Protein AF-A0A558DKE3-F1 (afdb_monomer)

Radius of gyration: 30.01 Å; Cα contacts (8 Å, |Δi|>4): 245; chains: 1; bounding box: 52×39×99 Å

Foldseek 3Di:
DDCDPVNVVVVVVVVVVVVVVVVVPDDDDDDPVRVVVVCVVVDDDDDDPDPDDPQFDDFFAADPVCPVVSNVVRVAQFEWDFACQPPPVDTFWIFTQDSRQLWTKIFGPDPDPPRTDDIDTDDPPPDPDDRNKHWHYWYFDDDPNHTDIDTDIDDPQDLDDPPGHADEDDDDDPDDWDWDQDSVSYIDID

Structure (mmCIF, N/CA/C/O backbone):
data_AF-A0A558DKE3-F1
#
_entry.id   AF-A0A558DKE3-F1
#
loop_
_atom_site.group_PDB
_atom_site.id
_atom_site.type_symbol
_atom_site.label_atom_id
_atom_site.label_alt_id
_atom_site.label_comp_id
_atom_site.label_asym_id
_atom_site.label_entity_id
_atom_site.label_seq_id
_atom_site.pdbx_PDB_ins_code
_atom_site.Cartn_x
_atom_site.Cartn_y
_atom_site.Cartn_z
_atom_site.occupancy
_atom_site.B_iso_or_equiv
_atom_site.auth_seq_id
_atom_site.auth_comp_id
_atom_site.auth_asym_id
_atom_site.auth_atom_id
_atom_site.pdbx_PDB_model_num
ATOM 1 N N . MET A 1 1 ? 5.087 2.349 75.754 1.00 51.38 1 MET A N 1
ATOM 2 C CA . MET A 1 1 ? 4.021 3.271 75.299 1.00 51.38 1 MET A CA 1
ATOM 3 C C . MET A 1 1 ? 2.681 2.564 75.455 1.00 51.38 1 MET A C 1
ATOM 5 O O . MET A 1 1 ? 2.442 1.603 74.742 1.00 51.38 1 MET A O 1
ATOM 9 N N . ARG A 1 2 ? 1.856 2.949 76.438 1.00 56.59 2 ARG A N 1
ATOM 10 C CA . ARG A 1 2 ? 0.491 2.419 76.596 1.00 56.59 2 ARG A CA 1
ATOM 11 C C . ARG A 1 2 ? -0.439 3.299 75.772 1.00 56.59 2 ARG A C 1
ATOM 13 O O . ARG A 1 2 ? -0.727 4.419 76.181 1.00 56.59 2 ARG A O 1
ATOM 20 N N . THR A 1 3 ? -0.863 2.822 74.610 1.00 57.28 3 THR A N 1
ATOM 21 C CA . THR A 1 3 ? -1.959 3.447 73.870 1.00 57.28 3 THR A CA 1
ATOM 22 C C . THR A 1 3 ? -3.195 3.424 74.760 1.00 57.28 3 THR A C 1
ATOM 24 O O . THR A 1 3 ? -3.636 2.372 75.219 1.00 57.28 3 THR A O 1
ATOM 27 N N . THR A 1 4 ? -3.717 4.601 75.088 1.00 73.88 4 THR A N 1
ATOM 28 C CA . THR A 1 4 ? -4.930 4.715 75.905 1.00 73.88 4 THR A CA 1
ATOM 29 C C . THR A 1 4 ? -6.142 4.334 75.054 1.00 73.88 4 THR A C 1
ATOM 31 O O . THR A 1 4 ? -6.159 4.598 73.853 1.00 73.88 4 THR A O 1
ATOM 34 N N . ALA A 1 5 ? -7.185 3.747 75.652 1.00 75.88 5 ALA A N 1
ATOM 35 C CA . ALA A 1 5 ? -8.424 3.386 74.944 1.00 75.88 5 ALA A CA 1
ATOM 36 C C . ALA A 1 5 ? -9.001 4.552 74.110 1.00 75.88 5 ALA A C 1
ATOM 38 O O . ALA A 1 5 ? -9.550 4.347 73.031 1.00 75.88 5 ALA A O 1
ATOM 39 N N . ARG A 1 6 ? -8.777 5.794 74.562 1.00 78.00 6 ARG A N 1
ATOM 40 C CA . ARG A 1 6 ? -9.154 7.026 73.860 1.00 78.00 6 ARG A CA 1
ATOM 41 C C . ARG A 1 6 ? -8.397 7.244 72.543 1.00 78.00 6 ARG A C 1
ATOM 43 O O . ARG A 1 6 ? -8.988 7.729 71.587 1.00 78.00 6 ARG A O 1
ATOM 50 N N . GLN A 1 7 ? -7.113 6.886 72.482 1.00 78.69 7 GLN A N 1
ATOM 51 C CA . GLN A 1 7 ? -6.312 6.966 71.254 1.00 78.69 7 GLN A CA 1
ATOM 52 C C . GLN A 1 7 ? -6.759 5.919 70.233 1.00 78.69 7 GLN A C 1
ATOM 54 O O . GLN A 1 7 ? -6.915 6.253 69.066 1.00 78.69 7 GLN A O 1
ATOM 59 N N . LEU A 1 8 ? -7.047 4.691 70.677 1.00 83.56 8 LEU A N 1
ATOM 60 C CA . LEU A 1 8 ? -7.581 3.641 69.803 1.00 83.56 8 LEU A CA 1
ATOM 61 C C . LEU A 1 8 ? -8.950 4.028 69.223 1.00 83.56 8 LEU A C 1
ATOM 63 O O . LEU A 1 8 ? -9.185 3.850 68.031 1.00 83.56 8 LEU A O 1
ATOM 67 N N . PHE A 1 9 ? -9.822 4.627 70.040 1.00 88.62 9 PHE A N 1
ATOM 68 C CA . PHE A 1 9 ? -11.133 5.104 69.596 1.00 88.62 9 PHE A CA 1
ATOM 69 C C . PHE A 1 9 ? -11.021 6.252 68.578 1.00 88.62 9 PHE A C 1
ATOM 71 O O . PHE A 1 9 ? -11.673 6.224 67.537 1.00 88.62 9 PHE A O 1
ATOM 78 N N . ALA A 1 10 ? -10.146 7.231 68.835 1.00 88.94 10 ALA A N 1
ATOM 79 C CA . ALA A 1 10 ? -9.900 8.343 67.916 1.00 88.94 10 ALA A CA 1
ATOM 80 C C . ALA A 1 10 ? -9.308 7.875 66.574 1.00 88.94 10 ALA A C 1
ATOM 82 O O . ALA A 1 10 ? -9.763 8.311 65.519 1.00 88.94 10 ALA A O 1
ATOM 83 N N . SER A 1 11 ? -8.344 6.949 66.594 1.00 90.44 11 SER A N 1
ATOM 84 C CA . SER A 1 11 ? -7.796 6.347 65.373 1.00 90.44 11 SER A CA 1
ATOM 85 C C . SER A 1 11 ? -8.857 5.573 64.588 1.00 90.44 11 SER A C 1
ATOM 87 O O . SER A 1 11 ? -8.896 5.684 63.365 1.00 90.44 11 SER A O 1
ATOM 89 N N . GLY A 1 12 ? -9.753 4.854 65.272 1.00 94.06 12 GLY A N 1
ATOM 90 C CA . GLY A 1 12 ? -10.883 4.175 64.634 1.00 94.06 12 GLY A CA 1
ATOM 91 C C . GLY A 1 12 ? -11.820 5.142 63.905 1.00 94.06 12 GLY A C 1
ATOM 92 O O . GLY A 1 12 ? -12.184 4.892 62.759 1.00 94.06 12 GLY A O 1
ATOM 93 N N . ILE A 1 13 ? -12.145 6.282 64.528 1.00 95.19 13 ILE A N 1
ATOM 94 C CA . ILE A 1 13 ? -12.975 7.330 63.910 1.00 95.19 13 ILE A CA 1
ATOM 95 C C . ILE A 1 13 ? -12.293 7.921 62.674 1.00 95.19 13 ILE A C 1
ATOM 97 O O . ILE A 1 13 ? -12.945 8.095 61.648 1.00 95.19 13 ILE A O 1
ATOM 101 N N . ILE A 1 14 ? -10.992 8.213 62.746 1.00 95.62 14 ILE A N 1
ATOM 102 C CA . ILE A 1 14 ? -10.249 8.783 61.613 1.00 95.62 14 ILE A CA 1
ATOM 103 C C . ILE A 1 14 ? -10.244 7.811 60.432 1.00 95.62 14 ILE A C 1
ATOM 105 O O . ILE A 1 14 ? -10.578 8.211 59.322 1.00 95.62 14 ILE A O 1
ATOM 109 N N . VAL A 1 15 ? -9.937 6.532 60.668 1.00 96.31 15 VAL A N 1
ATOM 110 C CA . VAL A 1 15 ? -9.960 5.507 59.613 1.00 96.31 15 VAL A CA 1
ATOM 111 C C . VAL A 1 15 ? -11.358 5.382 59.005 1.00 96.31 15 VAL A C 1
ATOM 113 O O . VAL A 1 15 ? -11.483 5.334 57.783 1.00 96.31 15 VAL A O 1
ATOM 116 N N . ALA A 1 16 ? -12.408 5.395 59.830 1.00 96.06 16 ALA A N 1
ATOM 117 C CA . ALA A 1 16 ? -13.786 5.329 59.352 1.00 96.06 16 ALA A CA 1
ATOM 118 C C . ALA A 1 16 ? -14.166 6.547 58.492 1.00 96.06 16 ALA A C 1
ATOM 120 O O . ALA A 1 16 ? -14.746 6.380 57.421 1.00 96.06 16 ALA A O 1
ATOM 121 N N . LEU A 1 17 ? -13.800 7.762 58.917 1.00 95.81 17 LEU A N 1
ATOM 122 C CA . LEU A 1 17 ? -14.060 8.992 58.163 1.00 95.81 17 LEU A CA 1
ATOM 123 C C . LEU A 1 17 ? -13.270 9.039 56.852 1.00 95.81 17 LEU A C 1
ATOM 125 O O . LEU A 1 17 ? -13.830 9.406 55.822 1.00 95.81 17 LEU A O 1
ATOM 129 N N . SER A 1 18 ? -11.999 8.632 56.860 1.00 94.88 18 SER A N 1
ATOM 130 C CA . SER A 1 18 ? -11.180 8.551 55.647 1.00 94.88 18 SER A CA 1
ATOM 131 C C . SER A 1 18 ? -11.707 7.502 54.667 1.00 94.88 18 SER A C 1
ATOM 133 O O . SER A 1 18 ? -11.743 7.768 53.468 1.00 94.88 18 SER A O 1
ATOM 135 N N . ALA A 1 19 ? -12.167 6.345 55.153 1.00 95.00 19 ALA A N 1
ATOM 136 C CA . ALA A 1 19 ? -12.786 5.320 54.315 1.00 95.00 19 ALA A CA 1
ATOM 137 C C . ALA A 1 19 ? -14.119 5.797 53.719 1.00 95.00 19 ALA A C 1
ATOM 139 O O . ALA A 1 19 ? -14.354 5.625 52.525 1.00 95.00 19 ALA A O 1
ATOM 140 N N . ALA A 1 20 ? -14.967 6.446 54.523 1.00 94.12 20 ALA A N 1
ATOM 141 C CA . ALA A 1 20 ? -16.242 6.996 54.068 1.00 94.12 20 ALA A CA 1
ATOM 142 C C . ALA A 1 20 ? -16.050 8.113 53.031 1.00 94.12 20 ALA A C 1
ATOM 144 O O . ALA A 1 20 ? -16.699 8.096 51.987 1.00 94.12 20 ALA A O 1
ATOM 145 N N . ALA A 1 21 ? -15.123 9.044 53.280 1.00 93.31 21 ALA A N 1
ATOM 146 C CA . ALA A 1 21 ? -14.762 10.077 52.316 1.00 93.31 21 ALA A CA 1
ATOM 147 C C . ALA A 1 21 ? -14.214 9.449 51.031 1.00 93.31 21 ALA A C 1
ATOM 149 O O . ALA A 1 21 ? -14.689 9.790 49.955 1.00 93.31 21 ALA A O 1
ATOM 150 N N . GLY A 1 22 ? -13.298 8.479 51.141 1.00 89.81 22 GLY A N 1
ATOM 151 C CA . GLY A 1 22 ? -12.753 7.734 50.006 1.00 89.81 22 GLY A CA 1
ATOM 152 C C . GLY A 1 22 ? -13.844 7.106 49.139 1.00 89.81 22 GLY A C 1
ATOM 153 O O . GLY A 1 22 ? -13.853 7.336 47.935 1.00 89.81 22 GLY A O 1
ATOM 154 N N . LEU A 1 23 ? -14.807 6.407 49.750 1.00 88.69 23 LEU A N 1
ATOM 155 C CA . LEU A 1 23 ? -15.958 5.814 49.058 1.00 88.69 23 LEU A CA 1
ATOM 156 C C . LEU A 1 23 ? -16.850 6.860 48.370 1.00 88.69 23 LEU A C 1
ATOM 158 O O . LEU A 1 23 ? -17.372 6.582 47.295 1.00 88.69 23 LEU A O 1
ATOM 162 N N . MET A 1 24 ? -16.998 8.061 48.943 1.00 89.38 24 MET A N 1
ATOM 163 C CA . MET A 1 24 ? -17.766 9.152 48.325 1.00 89.38 24 MET A CA 1
ATOM 164 C C . MET A 1 24 ? -17.064 9.811 47.127 1.00 89.38 24 MET A C 1
ATOM 166 O O . MET A 1 24 ? -17.744 10.444 46.323 1.00 89.38 24 MET A O 1
ATOM 170 N N . VAL A 1 25 ? -15.736 9.681 46.985 1.00 92.00 25 VAL A N 1
ATOM 171 C CA . VAL A 1 25 ? -14.990 10.242 45.836 1.00 92.00 25 VAL A CA 1
ATOM 172 C C . VAL A 1 25 ? -14.677 9.202 44.752 1.00 92.00 25 VAL A C 1
ATOM 174 O O . VAL A 1 25 ? -14.143 9.565 43.700 1.00 92.00 25 VAL A O 1
ATOM 177 N N . VAL A 1 26 ? -15.007 7.919 44.960 1.00 86.94 26 VAL A N 1
ATOM 178 C CA . VAL A 1 26 ? -14.871 6.893 43.913 1.00 86.94 26 VAL A CA 1
ATOM 179 C C . VAL A 1 26 ? -15.802 7.246 42.757 1.00 86.94 26 VAL A C 1
ATOM 181 O O . VAL A 1 26 ? -17.021 7.312 42.909 1.00 86.94 26 VAL A O 1
ATOM 184 N N . ARG A 1 27 ? -15.222 7.475 41.576 1.00 86.88 27 ARG A N 1
ATOM 185 C CA . ARG A 1 27 ? -16.008 7.683 40.359 1.00 86.88 27 ARG A CA 1
ATOM 186 C C . ARG A 1 27 ? -16.660 6.364 39.941 1.00 86.88 27 ARG A C 1
ATOM 188 O O . ARG A 1 27 ? -15.984 5.336 39.995 1.00 86.88 27 ARG A O 1
ATOM 195 N N . PRO A 1 28 ? -17.917 6.383 39.467 1.00 84.94 28 PRO A N 1
ATOM 196 C CA . PRO A 1 28 ? -18.491 5.228 38.796 1.00 84.94 28 PRO A CA 1
ATOM 197 C C . PRO A 1 28 ? -17.573 4.817 37.643 1.00 84.94 28 PRO A C 1
ATOM 199 O O . PRO A 1 28 ? -17.233 5.639 36.790 1.00 84.94 28 PRO A O 1
ATOM 202 N N . ALA A 1 29 ? -17.155 3.560 37.644 1.00 87.88 29 ALA A N 1
ATOM 203 C CA . ALA A 1 29 ? -16.404 2.946 36.563 1.00 87.88 29 ALA A CA 1
ATOM 204 C C . ALA A 1 29 ? -17.144 1.679 36.145 1.00 87.88 29 ALA A C 1
ATOM 206 O O . ALA A 1 29 ? -17.774 1.025 36.977 1.00 87.88 29 ALA A O 1
ATOM 207 N N . LEU A 1 30 ? -17.077 1.352 34.857 1.00 92.69 30 LEU A N 1
ATOM 208 C CA . LEU A 1 30 ? -17.606 0.087 34.367 1.00 92.69 30 LEU A CA 1
ATOM 209 C C . LEU A 1 30 ? -16.775 -1.052 34.957 1.00 92.69 30 LEU A C 1
ATOM 211 O O . LEU A 1 30 ? -15.544 -0.982 34.982 1.00 92.69 30 LEU A O 1
ATOM 215 N N . SER A 1 31 ? -17.440 -2.114 35.395 1.00 92.56 31 SER A N 1
ATOM 216 C CA . SER A 1 31 ? -16.762 -3.388 35.613 1.00 92.56 31 SER A CA 1
ATOM 217 C C . SER A 1 31 ? -16.190 -3.908 34.291 1.00 92.56 31 SER A C 1
ATOM 219 O O . SER A 1 31 ? -16.687 -3.579 33.212 1.00 92.56 31 SER A O 1
ATOM 221 N N . GLU A 1 32 ? -15.177 -4.775 34.350 1.00 91.69 32 GLU A N 1
ATOM 222 C CA . GLU A 1 32 ? -14.606 -5.408 33.148 1.00 91.69 32 GLU A CA 1
ATOM 223 C C . GLU A 1 32 ? -15.675 -6.113 32.304 1.00 91.69 32 GLU A C 1
ATOM 225 O O . GLU A 1 32 ? -15.640 -6.066 31.077 1.00 91.69 32 GLU A O 1
ATOM 230 N N . LYS A 1 33 ? -16.672 -6.711 32.965 1.00 93.75 33 LYS A N 1
ATOM 231 C CA . LYS A 1 33 ? -17.806 -7.365 32.311 1.00 93.75 33 LYS A CA 1
ATOM 232 C C . LYS A 1 33 ? -18.674 -6.374 31.533 1.00 93.75 33 LYS A C 1
ATOM 234 O O . LYS A 1 33 ? -19.069 -6.668 30.409 1.00 93.75 33 LYS A O 1
ATOM 239 N N . GLU A 1 34 ? -18.988 -5.222 32.121 1.00 93.75 34 GLU A N 1
ATOM 240 C CA . GLU A 1 34 ? -19.791 -4.185 31.461 1.00 93.75 34 GLU A CA 1
ATOM 241 C C . GLU A 1 34 ? -19.012 -3.507 30.332 1.00 93.75 34 GLU A C 1
ATOM 243 O O . GLU A 1 34 ? -19.566 -3.275 29.259 1.00 93.75 34 GLU A O 1
ATOM 248 N N . ALA A 1 35 ? -17.719 -3.246 30.542 1.00 92.44 3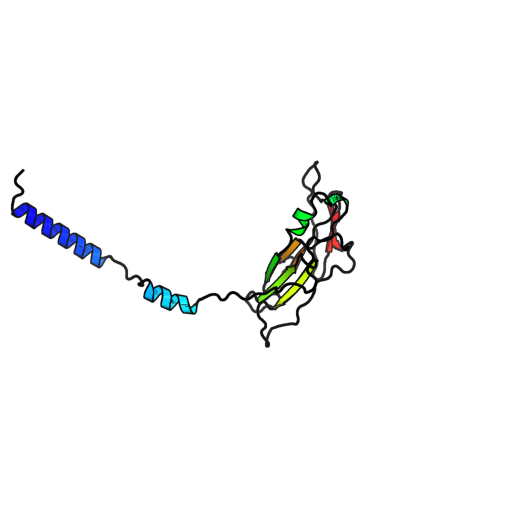5 ALA A N 1
ATOM 249 C CA . ALA A 1 35 ? -16.837 -2.714 29.511 1.00 92.44 35 ALA A CA 1
ATOM 250 C C . ALA A 1 35 ? -16.703 -3.690 28.329 1.00 92.44 35 ALA A C 1
ATOM 252 O O . ALA A 1 35 ? -16.819 -3.271 27.179 1.00 92.44 35 ALA A O 1
ATOM 253 N N . GLY A 1 36 ? -16.538 -4.988 28.606 1.00 92.06 36 GLY A N 1
ATOM 254 C CA . GLY A 1 36 ? -16.504 -6.044 27.592 1.00 92.06 36 GLY A CA 1
ATOM 255 C C . GLY A 1 36 ? -17.807 -6.137 26.799 1.00 92.06 36 GLY A C 1
ATOM 256 O O . GLY A 1 36 ? -17.779 -6.088 25.574 1.00 92.06 36 GLY A O 1
ATOM 257 N N . ALA A 1 37 ? -18.957 -6.156 27.479 1.00 91.75 37 ALA A N 1
ATOM 258 C CA . ALA A 1 37 ? -20.263 -6.202 26.817 1.00 91.75 37 ALA A CA 1
ATOM 259 C C . ALA A 1 37 ? -20.527 -4.977 25.917 1.00 91.75 37 ALA A C 1
ATOM 261 O O . ALA A 1 37 ? -21.172 -5.099 24.876 1.00 91.75 37 ALA A O 1
ATOM 262 N N . LEU A 1 38 ? -20.026 -3.792 26.289 1.00 92.88 38 LEU A N 1
ATOM 263 C CA . LEU A 1 38 ? -20.086 -2.612 25.423 1.00 92.88 38 LEU A CA 1
ATOM 264 C C . LEU A 1 38 ? -19.154 -2.748 24.212 1.00 92.88 38 LEU A C 1
ATOM 266 O O . LEU A 1 38 ? -19.558 -2.429 23.090 1.00 92.88 38 LEU A O 1
ATOM 270 N N . ALA A 1 39 ? -17.922 -3.208 24.445 1.00 92.44 39 ALA A N 1
ATOM 271 C CA . ALA A 1 39 ? -16.888 -3.355 23.426 1.00 92.44 39 ALA A CA 1
ATOM 272 C C . ALA A 1 39 ? -17.223 -4.432 22.381 1.00 92.44 39 ALA A C 1
ATOM 274 O O . ALA A 1 39 ? -16.821 -4.290 21.228 1.00 92.44 39 ALA A O 1
ATOM 275 N N . ASP A 1 40 ? -18.013 -5.450 22.736 1.00 90.88 40 ASP A N 1
ATOM 276 C CA . ASP A 1 40 ? -18.441 -6.527 21.829 1.00 90.88 40 ASP A CA 1
ATOM 277 C C . ASP A 1 40 ? -19.147 -6.015 20.561 1.00 90.88 40 ASP A C 1
ATOM 279 O O . ASP A 1 40 ? -19.053 -6.641 19.497 1.00 90.88 40 ASP A O 1
ATOM 283 N N . ASN A 1 41 ? -19.812 -4.857 20.647 1.00 89.50 41 ASN A N 1
ATOM 284 C CA . ASN A 1 41 ? -20.464 -4.198 19.509 1.00 89.50 41 ASN A CA 1
ATOM 285 C C . ASN A 1 41 ? -19.472 -3.542 18.533 1.00 89.50 41 ASN A C 1
ATOM 287 O O . ASN A 1 41 ? -19.834 -3.252 17.396 1.00 89.50 41 ASN A O 1
ATOM 291 N N . TYR A 1 42 ? -18.229 -3.322 18.963 1.00 89.94 42 TYR A N 1
ATOM 292 C CA . TYR A 1 42 ? -17.154 -2.685 18.199 1.00 89.94 42 TYR A CA 1
ATOM 293 C C . TYR A 1 42 ? -16.033 -3.669 17.844 1.00 89.94 42 TYR A C 1
ATOM 295 O O . TYR A 1 42 ? -14.919 -3.258 17.517 1.00 89.94 42 TYR A O 1
ATOM 303 N N . ARG A 1 43 ? -16.300 -4.980 17.918 1.00 87.38 43 ARG A N 1
ATOM 304 C CA . ARG A 1 43 ? -15.294 -5.995 17.600 1.00 87.38 43 ARG A CA 1
ATOM 305 C C . ARG A 1 43 ? -14.847 -5.907 16.139 1.00 87.38 43 ARG A C 1
ATOM 307 O O . ARG A 1 43 ? -15.657 -5.722 15.229 1.00 87.38 43 ARG A O 1
ATOM 314 N N . PHE A 1 44 ? -13.560 -6.135 15.913 1.00 87.38 44 PHE A N 1
ATOM 315 C CA . PHE A 1 44 ? -12.992 -6.262 14.575 1.00 87.38 44 PHE A CA 1
ATOM 316 C C . PHE A 1 44 ? -13.029 -7.722 14.115 1.00 87.38 44 PHE A C 1
ATOM 318 O O . PHE A 1 44 ? -12.828 -8.641 14.908 1.00 87.38 44 PHE A O 1
ATOM 325 N N . VAL A 1 45 ? -13.269 -7.932 12.821 1.00 84.56 45 VAL A N 1
ATOM 326 C CA . VAL A 1 45 ? -13.176 -9.244 12.169 1.00 84.56 45 VAL A CA 1
ATOM 327 C C . VAL A 1 45 ? -12.021 -9.187 11.181 1.00 84.56 45 VAL A C 1
ATOM 329 O O . VAL A 1 45 ? -11.948 -8.262 10.373 1.00 84.56 45 VAL A O 1
ATOM 332 N N . ALA A 1 46 ? -11.113 -10.158 11.264 1.00 86.12 46 ALA A N 1
ATOM 333 C CA . ALA A 1 46 ? -10.039 -10.309 10.294 1.00 86.12 46 ALA A CA 1
ATOM 334 C C . ALA A 1 46 ? -10.570 -11.043 9.057 1.00 86.12 46 ALA A C 1
ATOM 336 O O . ALA A 1 46 ? -11.064 -12.165 9.163 1.00 86.12 46 ALA A O 1
ATOM 337 N N . GLU A 1 47 ? -10.451 -10.413 7.891 1.00 84.25 47 GLU A N 1
ATOM 338 C CA . GLU A 1 47 ? -10.828 -10.992 6.602 1.00 84.25 47 GLU A CA 1
ATOM 339 C C . GLU A 1 47 ? -9.584 -11.054 5.699 1.00 84.25 47 GLU A C 1
ATOM 341 O O . GLU A 1 47 ? -8.861 -10.059 5.585 1.00 84.25 47 GLU A O 1
ATOM 346 N N . PRO A 1 48 ? -9.283 -12.204 5.070 1.00 85.38 48 PRO A N 1
ATOM 347 C CA . PRO A 1 48 ? -8.165 -12.303 4.145 1.00 85.38 48 PRO A CA 1
ATOM 348 C C . PRO A 1 48 ? -8.484 -11.547 2.851 1.00 85.38 48 PRO A C 1
ATOM 350 O O . PRO A 1 48 ? -9.422 -11.887 2.135 1.00 85.38 48 PRO A O 1
ATOM 353 N N . VAL A 1 49 ? -7.667 -10.543 2.533 1.00 83.31 49 VAL A N 1
ATOM 354 C CA . VAL A 1 49 ? -7.831 -9.700 1.331 1.00 83.31 49 VAL A CA 1
ATOM 355 C C . VAL A 1 49 ? -6.933 -10.121 0.164 1.00 83.31 49 VAL A C 1
ATOM 357 O O . VAL A 1 49 ? -7.130 -9.676 -0.961 1.00 83.31 49 VAL A O 1
ATOM 360 N N . ASN A 1 50 ? -5.954 -10.994 0.420 1.00 84.50 50 ASN A N 1
ATOM 361 C CA . ASN A 1 50 ? -5.058 -11.542 -0.593 1.00 84.50 50 ASN A CA 1
ATOM 362 C C . ASN A 1 50 ? -4.838 -13.050 -0.360 1.00 84.50 50 ASN A C 1
ATOM 364 O O . ASN A 1 50 ? -3.928 -13.418 0.389 1.00 84.50 50 ASN A O 1
ATOM 368 N N . PRO A 1 51 ? -5.634 -13.939 -0.984 1.00 79.06 51 PRO A N 1
ATOM 369 C CA . PRO A 1 51 ? -5.452 -15.386 -0.850 1.00 79.06 51 PR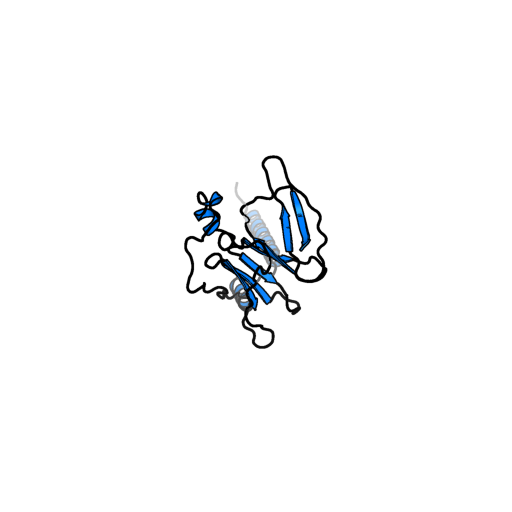O A CA 1
ATOM 370 C C . PRO A 1 51 ? -4.154 -15.898 -1.506 1.00 79.06 51 PRO A C 1
ATOM 372 O O . PRO A 1 51 ? -3.750 -17.031 -1.259 1.00 79.06 51 PRO A O 1
ATOM 375 N N . GLY A 1 52 ? -3.464 -15.055 -2.280 1.00 80.62 52 GLY A N 1
ATOM 376 C CA . GLY A 1 52 ? -2.247 -15.380 -3.012 1.00 80.62 52 GLY A CA 1
ATOM 377 C C . GLY A 1 52 ? -2.506 -15.904 -4.427 1.00 80.62 52 GLY A C 1
ATOM 378 O O . GLY A 1 52 ? -3.550 -16.505 -4.692 1.00 80.62 52 GLY A O 1
ATOM 379 N N . PRO A 1 53 ? -1.566 -15.666 -5.360 1.00 85.75 53 PRO A N 1
ATOM 380 C CA . PRO A 1 53 ? -1.715 -16.077 -6.747 1.00 85.75 53 PRO A CA 1
ATOM 381 C C . PRO A 1 53 ? -1.466 -17.588 -6.911 1.00 85.75 53 PRO A C 1
ATOM 383 O O . PRO A 1 53 ? -0.6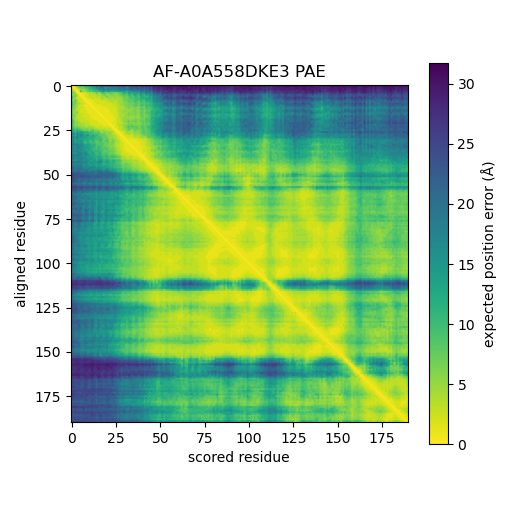29 -18.154 -6.203 1.00 85.75 53 PRO A O 1
ATOM 386 N N . PRO A 1 54 ? -2.124 -18.249 -7.885 1.00 83.31 54 PRO A N 1
ATOM 387 C CA . PRO A 1 54 ? -1.977 -19.690 -8.118 1.00 83.31 54 PRO A CA 1
ATOM 388 C C . PRO A 1 54 ? -0.548 -20.108 -8.500 1.00 83.31 54 PRO A C 1
ATOM 390 O O . PRO A 1 54 ? -0.140 -21.224 -8.203 1.00 83.31 54 PRO A O 1
ATOM 393 N N . ASN A 1 55 ? 0.226 -19.205 -9.111 1.00 85.50 55 ASN A N 1
ATOM 394 C CA . ASN A 1 55 ? 1.605 -19.441 -9.547 1.00 85.50 55 ASN A CA 1
ATOM 395 C C . ASN A 1 55 ? 2.593 -18.564 -8.760 1.00 85.50 55 ASN A C 1
ATOM 397 O O . ASN A 1 55 ? 3.392 -17.832 -9.343 1.00 85.50 55 ASN A O 1
ATOM 401 N N . ALA A 1 56 ? 2.493 -18.586 -7.430 1.00 88.38 56 ALA A N 1
ATOM 402 C CA . ALA A 1 56 ? 3.367 -17.811 -6.556 1.00 88.38 56 ALA A CA 1
ATOM 403 C C . ALA A 1 56 ? 4.853 -18.173 -6.751 1.00 88.38 56 ALA A C 1
ATOM 405 O O . ALA A 1 56 ? 5.231 -19.343 -6.688 1.00 88.38 56 ALA A O 1
ATOM 406 N N . ARG A 1 57 ? 5.705 -17.160 -6.951 1.00 86.44 57 ARG A N 1
ATOM 407 C CA . ARG A 1 57 ? 7.158 -17.324 -7.112 1.00 86.44 57 ARG A CA 1
ATOM 408 C C . ARG A 1 57 ? 7.893 -17.216 -5.778 1.00 86.44 57 ARG A C 1
ATOM 410 O O . ARG A 1 57 ? 7.575 -16.367 -4.948 1.00 86.44 57 ARG A O 1
ATOM 417 N N . THR A 1 58 ? 8.929 -18.039 -5.622 1.00 79.81 58 THR A N 1
ATOM 418 C CA . THR A 1 58 ? 9.862 -18.042 -4.483 1.00 79.81 58 THR A CA 1
ATOM 419 C C . THR A 1 58 ? 11.214 -18.627 -4.937 1.00 79.81 58 THR A C 1
ATOM 421 O O . THR A 1 58 ? 11.400 -19.838 -4.782 1.00 79.81 58 THR A O 1
ATOM 424 N N . PRO A 1 59 ? 12.169 -17.866 -5.523 1.00 84.75 59 PRO A N 1
ATOM 425 C CA . PRO A 1 59 ? 12.340 -16.400 -5.559 1.00 84.75 59 PRO A CA 1
ATOM 426 C C . PRO A 1 59 ? 11.890 -15.717 -6.869 1.00 84.75 59 PRO A C 1
ATOM 428 O O . PRO A 1 59 ? 11.680 -16.388 -7.879 1.00 84.75 59 PRO A O 1
ATOM 431 N N . ARG A 1 60 ? 11.760 -14.378 -6.854 1.00 86.38 60 ARG A N 1
ATOM 432 C CA . ARG A 1 60 ? 11.448 -13.584 -8.060 1.00 86.38 60 ARG A CA 1
ATOM 433 C C . ARG A 1 60 ? 12.679 -13.403 -8.955 1.00 86.38 60 ARG A C 1
ATOM 435 O O . ARG A 1 60 ? 13.814 -13.517 -8.488 1.00 86.38 60 ARG A O 1
ATOM 442 N N . GLU A 1 61 ? 12.439 -13.115 -10.229 1.00 87.62 61 GLU A N 1
ATOM 443 C CA . GLU A 1 61 ? 13.481 -12.663 -11.150 1.00 87.62 61 GLU A CA 1
ATOM 444 C C . GLU A 1 61 ? 13.921 -11.243 -10.759 1.00 87.62 61 GLU A C 1
ATOM 446 O O . GLU A 1 61 ? 13.098 -10.429 -10.349 1.00 87.62 61 GLU A O 1
ATOM 451 N N . VAL A 1 62 ? 15.223 -10.959 -10.815 1.00 87.19 62 VAL A N 1
ATOM 452 C CA . VAL A 1 62 ? 15.778 -9.634 -10.499 1.00 87.19 62 VAL A CA 1
ATOM 453 C C . VAL A 1 62 ? 16.837 -9.263 -11.522 1.00 87.19 62 VAL A C 1
ATOM 455 O O . VAL A 1 62 ? 17.439 -10.148 -12.137 1.00 87.19 62 VAL A O 1
ATOM 458 N N . ALA A 1 63 ? 17.109 -7.965 -11.661 1.00 87.56 63 ALA A N 1
ATOM 459 C CA . ALA A 1 63 ? 18.150 -7.490 -12.562 1.00 87.56 63 ALA A CA 1
ATOM 460 C C . ALA A 1 63 ? 19.509 -8.148 -12.227 1.00 87.56 63 ALA A C 1
ATOM 462 O O . ALA A 1 63 ? 19.829 -8.319 -11.042 1.00 87.56 63 ALA A O 1
ATOM 463 N N . PRO A 1 64 ? 20.348 -8.493 -13.228 1.00 87.38 64 PRO A N 1
ATOM 464 C CA . PRO A 1 64 ? 21.589 -9.241 -13.004 1.00 87.38 64 PRO A CA 1
ATOM 465 C C . PRO A 1 64 ? 22.526 -8.620 -11.960 1.00 87.38 64 PRO A C 1
ATOM 467 O O . PRO A 1 64 ? 23.102 -9.342 -11.143 1.00 87.38 64 PRO A O 1
ATOM 470 N N . ALA A 1 65 ? 22.618 -7.285 -11.927 1.00 85.06 65 ALA A N 1
ATOM 471 C CA . ALA A 1 65 ? 23.435 -6.534 -10.970 1.00 85.06 65 ALA A CA 1
ATOM 472 C C . ALA A 1 65 ? 23.063 -6.800 -9.496 1.00 85.06 65 ALA A C 1
ATOM 474 O O . ALA A 1 65 ? 23.877 -6.607 -8.596 1.00 85.06 65 ALA A O 1
ATOM 475 N N . LEU A 1 66 ? 21.853 -7.298 -9.240 1.00 85.56 66 LEU A N 1
ATOM 476 C CA . LEU A 1 66 ? 21.293 -7.509 -7.905 1.00 85.56 66 LEU A CA 1
ATOM 477 C C . LEU A 1 66 ? 21.214 -8.978 -7.524 1.00 85.56 66 LEU A C 1
ATOM 479 O O . LEU A 1 66 ? 20.686 -9.313 -6.461 1.00 85.56 66 LEU A O 1
ATOM 483 N N . GLY A 1 67 ? 21.749 -9.873 -8.357 1.00 88.62 67 GLY A N 1
ATOM 484 C CA . GLY A 1 67 ? 21.723 -11.311 -8.106 1.00 88.62 67 GLY A CA 1
ATOM 485 C C . GLY A 1 67 ? 22.272 -11.685 -6.722 1.00 88.62 67 GLY A C 1
ATOM 486 O O . GLY A 1 67 ? 21.780 -12.635 -6.107 1.00 88.62 67 GLY A O 1
ATOM 487 N N . GLY A 1 68 ? 23.223 -10.902 -6.196 1.00 90.75 68 GLY A N 1
ATOM 488 C CA . GLY A 1 68 ? 23.790 -11.065 -4.852 1.00 90.75 68 GLY A CA 1
ATOM 489 C C . GLY A 1 68 ? 22.813 -10.780 -3.704 1.00 90.75 68 GLY A C 1
ATOM 490 O O . GLY A 1 68 ? 22.941 -11.384 -2.643 1.00 90.75 68 GLY A O 1
ATOM 491 N N . ILE A 1 69 ? 21.804 -9.930 -3.924 1.00 88.88 69 ILE A N 1
ATOM 492 C CA . ILE A 1 69 ? 20.783 -9.552 -2.931 1.00 88.88 69 ILE A CA 1
ATOM 493 C C . ILE A 1 69 ? 19.367 -10.013 -3.312 1.00 88.88 69 ILE A C 1
ATOM 495 O O . ILE A 1 69 ? 18.393 -9.612 -2.677 1.00 88.88 69 ILE A O 1
ATOM 499 N N . ARG A 1 70 ? 19.226 -10.897 -4.310 1.00 88.62 70 ARG A N 1
ATOM 500 C CA . ARG A 1 70 ? 17.924 -11.359 -4.834 1.00 88.62 70 ARG A CA 1
ATOM 501 C C . ARG A 1 70 ? 16.961 -11.878 -3.766 1.00 88.62 70 ARG A C 1
ATOM 503 O O . ARG A 1 70 ? 15.756 -11.690 -3.891 1.00 88.62 70 ARG A O 1
ATOM 510 N N . SER A 1 71 ? 17.476 -12.519 -2.714 1.00 88.81 71 SER A N 1
ATOM 511 C CA . SER A 1 71 ? 16.654 -13.035 -1.613 1.00 88.81 71 SER A CA 1
ATOM 512 C C . SER A 1 71 ? 16.073 -11.905 -0.768 1.00 88.81 71 SER A C 1
ATOM 514 O O . SER A 1 71 ? 14.908 -11.970 -0.389 1.00 88.81 71 SER A O 1
ATOM 516 N N . TRP A 1 72 ? 16.859 -10.851 -0.520 1.00 87.19 72 TRP A N 1
ATOM 517 C CA . TRP A 1 72 ? 16.384 -9.654 0.168 1.00 87.19 72 TRP A CA 1
ATOM 518 C C . TRP A 1 72 ? 15.322 -8.945 -0.672 1.00 87.19 72 TRP A C 1
ATOM 520 O O . TRP A 1 72 ? 14.224 -8.726 -0.168 1.00 87.19 72 TRP A O 1
ATOM 530 N N . ILE A 1 73 ? 15.586 -8.717 -1.966 1.00 84.88 73 ILE A N 1
ATOM 531 C CA . ILE A 1 73 ? 14.600 -8.134 -2.894 1.00 84.88 73 ILE A CA 1
ATOM 532 C C . ILE A 1 73 ? 13.322 -8.982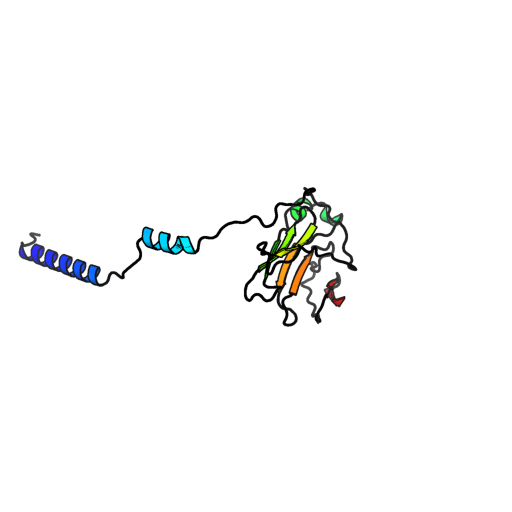 -2.914 1.00 84.88 73 ILE A C 1
ATOM 534 O O . ILE A 1 73 ? 12.228 -8.448 -2.781 1.00 84.88 73 ILE A O 1
ATOM 538 N N . SER A 1 74 ? 13.450 -10.312 -2.977 1.00 86.12 74 SER A N 1
ATOM 539 C CA . SER A 1 74 ? 12.313 -11.243 -2.965 1.00 86.12 74 SER A CA 1
ATOM 540 C C . SER A 1 74 ? 11.468 -11.179 -1.688 1.00 86.12 74 SER A C 1
ATOM 542 O O . SER A 1 74 ? 10.298 -11.555 -1.736 1.00 86.12 74 SER A O 1
ATOM 544 N N . SER A 1 75 ? 12.026 -10.694 -0.575 1.00 86.06 75 SER A N 1
ATOM 545 C CA . SER A 1 75 ? 11.354 -10.603 0.730 1.00 86.06 75 SER A CA 1
ATOM 546 C C . SER A 1 75 ? 10.612 -9.285 0.982 1.00 86.06 75 SER A C 1
ATOM 548 O O . SER A 1 75 ? 9.869 -9.187 1.955 1.00 86.06 75 SER A O 1
ATOM 550 N N . VAL A 1 76 ? 10.789 -8.278 0.121 1.00 87.00 76 VAL A N 1
ATOM 551 C CA . VAL A 1 76 ? 10.230 -6.926 0.295 1.00 87.00 76 VAL A CA 1
ATOM 552 C C . VAL A 1 76 ? 9.192 -6.594 -0.781 1.00 87.00 76 VAL A C 1
ATOM 554 O O . VAL A 1 76 ? 9.101 -7.273 -1.800 1.00 87.00 76 VAL A O 1
ATOM 557 N N . GLY A 1 77 ? 8.390 -5.551 -0.568 1.00 86.81 77 GLY A N 1
ATOM 558 C CA . GLY A 1 77 ? 7.447 -5.036 -1.570 1.00 86.81 77 GLY A CA 1
ATOM 559 C C . GLY A 1 77 ? 5.999 -5.511 -1.427 1.00 86.81 77 GLY A C 1
ATOM 560 O O . GLY A 1 77 ? 5.133 -4.983 -2.111 1.00 86.81 77 GLY A O 1
ATOM 561 N N . ALA A 1 78 ? 5.697 -6.429 -0.500 1.00 91.44 78 ALA A N 1
ATOM 562 C CA . ALA A 1 78 ? 4.310 -6.654 -0.090 1.00 91.44 78 ALA A CA 1
ATOM 563 C C . ALA A 1 78 ? 3.753 -5.382 0.564 1.00 91.44 78 ALA A C 1
ATOM 565 O O . ALA A 1 78 ? 4.300 -4.909 1.562 1.00 91.44 78 ALA A O 1
ATOM 566 N N . ALA A 1 79 ? 2.672 -4.839 0.012 1.00 93.62 79 ALA A N 1
ATOM 567 C CA . ALA A 1 79 ? 2.076 -3.597 0.490 1.00 93.62 79 ALA A CA 1
ATOM 568 C C . ALA A 1 79 ? 0.552 -3.611 0.351 1.00 93.62 79 ALA A C 1
ATOM 570 O O . ALA A 1 79 ? -0.003 -4.270 -0.529 1.00 93.62 79 ALA A O 1
ATOM 571 N N . ALA A 1 80 ? -0.112 -2.850 1.219 1.00 93.75 80 ALA A N 1
ATOM 572 C CA . ALA A 1 80 ? -1.540 -2.586 1.151 1.00 93.75 80 ALA A CA 1
ATOM 573 C C . ALA A 1 80 ? -1.797 -1.105 1.452 1.00 93.75 80 ALA A C 1
ATOM 575 O O . ALA A 1 80 ? -1.414 -0.614 2.513 1.00 93.75 80 ALA A O 1
ATOM 576 N N . GLY A 1 81 ? -2.455 -0.410 0.527 1.00 94.81 81 GLY A N 1
ATOM 577 C CA . GLY A 1 81 ? -3.009 0.926 0.732 1.00 94.81 81 GLY A CA 1
ATOM 578 C C . GLY A 1 81 ? -4.525 0.843 0.862 1.00 94.81 81 GLY A C 1
ATOM 579 O O . GLY A 1 81 ? -5.156 0.142 0.076 1.00 94.81 81 GLY A O 1
ATOM 580 N N . LEU A 1 82 ? -5.112 1.538 1.839 1.00 94.69 82 LEU A N 1
ATOM 581 C CA . LEU A 1 82 ? -6.564 1.644 2.007 1.00 94.69 82 LEU A CA 1
ATOM 582 C C . LEU A 1 82 ? -6.988 3.099 1.797 1.00 94.69 82 LEU A C 1
ATOM 584 O O . LEU A 1 82 ? -6.415 4.002 2.403 1.00 94.69 82 LEU A O 1
ATOM 588 N N . SER A 1 83 ? -7.981 3.323 0.943 1.00 94.88 83 SER A N 1
ATOM 589 C CA . SER A 1 83 ? -8.371 4.666 0.505 1.00 94.88 83 SER A CA 1
ATOM 590 C C . SER A 1 83 ? -9.842 4.746 0.095 1.00 94.88 83 SER A C 1
ATOM 592 O O . SER A 1 83 ? -10.547 3.735 0.127 1.00 94.88 83 SER A O 1
ATOM 594 N N . ASP A 1 84 ? -10.321 5.947 -0.223 1.00 93.12 84 ASP A N 1
ATOM 595 C CA . ASP A 1 84 ? -11.695 6.212 -0.661 1.00 93.12 84 ASP A CA 1
ATOM 596 C C . ASP A 1 84 ? -11.724 6.680 -2.125 1.00 93.12 84 ASP A C 1
ATOM 598 O O . ASP A 1 84 ? -12.063 7.822 -2.429 1.00 93.12 84 ASP A O 1
ATOM 602 N N . LEU A 1 85 ? -11.324 5.795 -3.042 1.00 91.00 85 LEU A N 1
ATOM 603 C CA . LEU A 1 85 ? -11.283 6.077 -4.486 1.00 91.00 85 LEU A CA 1
ATOM 604 C C . LEU A 1 85 ? -12.674 6.339 -5.066 1.00 91.00 85 LEU A C 1
ATOM 606 O O . LEU A 1 85 ? -12.807 6.969 -6.111 1.00 91.00 85 LEU A O 1
ATOM 610 N N . ARG A 1 86 ? -13.713 5.829 -4.401 1.00 89.69 86 ARG A N 1
ATOM 611 C CA . ARG A 1 86 ? -15.111 5.967 -4.821 1.00 89.69 86 ARG A CA 1
ATOM 612 C C . ARG A 1 86 ? -15.831 7.177 -4.215 1.00 89.69 86 ARG A C 1
ATOM 614 O O . ARG A 1 86 ? -16.966 7.430 -4.609 1.00 89.69 86 ARG A O 1
ATOM 621 N N . GLY A 1 87 ? -15.223 7.907 -3.277 1.00 90.62 87 GLY A N 1
ATOM 622 C CA . GLY A 1 87 ? -15.850 9.062 -2.622 1.00 90.62 87 GLY A CA 1
ATOM 623 C C . GLY A 1 87 ? -17.029 8.699 -1.706 1.00 90.62 87 GLY A C 1
ATOM 624 O O . GLY A 1 87 ? -18.014 9.431 -1.630 1.00 90.62 87 GLY A O 1
ATOM 625 N N . LEU A 1 88 ? -16.955 7.558 -1.020 1.00 90.62 88 LEU A N 1
ATOM 626 C CA . LEU A 1 88 ? -17.968 7.045 -0.093 1.00 90.62 88 LEU A CA 1
ATOM 627 C C . LEU A 1 88 ? -17.957 7.748 1.278 1.00 90.62 88 LEU A C 1
ATOM 629 O O . LEU A 1 88 ? -18.771 7.416 2.143 1.00 90.62 88 LEU A O 1
ATOM 633 N N . GLY A 1 89 ? -17.021 8.669 1.513 1.00 91.75 89 GLY A N 1
ATOM 634 C CA . GLY A 1 89 ? -16.789 9.320 2.803 1.00 91.75 89 GLY A CA 1
ATOM 635 C C . GLY A 1 89 ? -16.091 8.414 3.821 1.00 91.75 89 GLY A C 1
ATOM 636 O O . GLY A 1 89 ? -16.066 8.723 5.013 1.00 91.75 89 GLY A O 1
ATOM 637 N N . ARG A 1 90 ? -15.555 7.271 3.379 1.00 91.00 90 ARG A N 1
ATOM 638 C CA . ARG A 1 90 ? -14.811 6.318 4.211 1.00 91.00 90 ARG A CA 1
ATOM 639 C C . ARG A 1 90 ? -13.858 5.484 3.354 1.00 91.00 90 ARG A C 1
ATOM 641 O O . ARG A 1 90 ? -14.238 5.088 2.254 1.00 91.00 90 ARG A O 1
ATOM 648 N N . PRO A 1 91 ? -12.686 5.090 3.876 1.00 91.81 91 PRO A N 1
ATOM 649 C CA . PRO A 1 91 ? -11.808 4.181 3.157 1.00 91.81 91 PRO A CA 1
ATOM 650 C C . PRO A 1 91 ? -12.492 2.831 2.907 1.00 91.81 91 PRO A C 1
ATOM 652 O O . PRO A 1 91 ? -13.025 2.190 3.821 1.00 91.81 91 PRO A O 1
ATOM 655 N N . ALA A 1 92 ? -12.518 2.414 1.648 1.00 92.31 92 ALA A N 1
ATOM 656 C CA . ALA A 1 92 ? -13.221 1.222 1.193 1.00 92.31 92 ALA A CA 1
ATOM 657 C C . ALA A 1 92 ? -12.507 0.509 0.038 1.00 92.31 92 ALA A C 1
ATOM 659 O O . ALA A 1 92 ? -12.973 -0.547 -0.391 1.00 92.31 92 ALA A O 1
ATOM 660 N N . ASP A 1 93 ? -11.405 1.067 -0.456 1.00 93.69 93 ASP A N 1
ATOM 661 C CA . ASP A 1 93 ? -10.671 0.629 -1.636 1.00 93.69 93 ASP A CA 1
ATOM 662 C C . ASP A 1 93 ? -9.263 0.214 -1.250 1.00 93.69 93 ASP A C 1
ATOM 664 O O . ASP A 1 93 ? -8.518 0.996 -0.658 1.00 93.69 93 ASP A O 1
ATOM 668 N N . LEU A 1 94 ? -8.915 -1.027 -1.571 1.00 94.50 94 LEU A N 1
ATOM 669 C CA . LEU A 1 94 ? -7.592 -1.582 -1.360 1.00 94.50 94 LEU A CA 1
ATOM 670 C C . LEU A 1 94 ? -6.767 -1.472 -2.631 1.00 94.50 94 LEU A C 1
ATOM 672 O O . LEU A 1 94 ? -7.227 -1.819 -3.715 1.00 94.50 94 LEU A O 1
ATOM 676 N N . CYS A 1 95 ? -5.517 -1.079 -2.455 1.00 96.00 95 CYS A N 1
ATOM 677 C CA . CYS A 1 95 ? -4.459 -1.259 -3.424 1.00 96.00 95 CYS A CA 1
ATOM 678 C C . CYS A 1 95 ? -3.442 -2.241 -2.853 1.00 96.00 95 CYS A C 1
ATOM 680 O O . CYS A 1 95 ? -2.795 -1.950 -1.848 1.00 96.00 95 CYS A O 1
ATOM 682 N N . LEU A 1 96 ? -3.331 -3.416 -3.463 1.00 95.00 96 LEU A N 1
ATOM 683 C CA . LEU A 1 96 ? -2.479 -4.500 -2.991 1.00 95.00 96 LEU A CA 1
ATOM 684 C C . LEU A 1 96 ? -1.296 -4.691 -3.923 1.00 95.00 96 LEU A C 1
ATOM 686 O O . LEU A 1 96 ? -1.484 -4.809 -5.132 1.00 95.00 96 LEU A O 1
ATOM 690 N N . VAL A 1 97 ? -0.105 -4.787 -3.342 1.00 94.62 97 VAL A N 1
ATOM 691 C CA . VAL A 1 97 ? 1.105 -5.224 -4.034 1.00 94.62 97 VAL A CA 1
ATOM 692 C C . VAL A 1 97 ? 1.438 -6.642 -3.589 1.00 94.62 97 VAL A C 1
ATOM 694 O O . VAL A 1 97 ? 1.640 -6.877 -2.393 1.00 94.62 97 VAL A O 1
ATOM 697 N N . ASP A 1 98 ? 1.491 -7.584 -4.531 1.00 92.62 98 ASP A N 1
ATOM 698 C CA . ASP A 1 98 ? 1.875 -8.968 -4.255 1.00 92.62 98 ASP A CA 1
ATOM 699 C C . ASP A 1 98 ? 3.229 -9.315 -4.897 1.00 92.62 98 ASP A C 1
ATOM 701 O O . ASP A 1 98 ? 3.325 -9.481 -6.115 1.00 92.62 98 ASP A O 1
ATOM 705 N N . PRO A 1 99 ? 4.293 -9.484 -4.094 1.00 90.25 99 PRO A N 1
ATOM 706 C CA . PRO A 1 99 ? 5.622 -9.813 -4.604 1.00 90.25 99 PRO A CA 1
ATOM 707 C C . PRO A 1 99 ? 5.734 -11.223 -5.200 1.00 90.25 99 PRO A C 1
ATOM 709 O O . PRO A 1 99 ? 6.741 -11.556 -5.826 1.00 90.25 99 PRO A O 1
ATOM 712 N N . ARG A 1 100 ? 4.742 -12.096 -4.985 1.00 90.50 100 ARG A N 1
ATOM 713 C CA . ARG A 1 100 ? 4.759 -13.473 -5.500 1.00 90.50 100 ARG A CA 1
ATOM 714 C C . ARG A 1 100 ? 4.467 -13.514 -7.000 1.00 90.50 100 ARG A C 1
ATOM 716 O O . ARG A 1 100 ? 4.950 -14.421 -7.676 1.00 90.50 100 ARG A O 1
ATOM 723 N N . ASP A 1 101 ? 3.756 -12.526 -7.541 1.00 90.50 101 ASP A N 1
ATOM 724 C CA . ASP A 1 101 ? 3.448 -12.369 -8.973 1.00 90.50 101 ASP A CA 1
ATOM 725 C C . ASP A 1 101 ? 3.708 -10.944 -9.518 1.00 90.50 101 ASP A C 1
ATOM 727 O O . ASP A 1 101 ? 3.323 -10.661 -10.649 1.00 90.50 101 ASP A O 1
ATOM 731 N N . ASP A 1 102 ? 4.382 -10.079 -8.742 1.00 90.19 102 ASP A N 1
ATOM 732 C CA . ASP A 1 102 ? 4.691 -8.668 -9.055 1.00 90.19 102 ASP A CA 1
ATOM 733 C C . ASP A 1 102 ? 3.446 -7.868 -9.453 1.00 90.19 102 ASP A C 1
ATOM 735 O O . ASP A 1 102 ? 3.465 -6.986 -10.314 1.00 90.19 102 ASP A O 1
ATOM 739 N N . SER A 1 103 ? 2.320 -8.195 -8.824 1.00 91.50 103 SER A N 1
ATOM 740 C CA . SER A 1 103 ? 1.055 -7.558 -9.128 1.00 91.50 103 SER A CA 1
ATOM 741 C C . SER A 1 103 ? 0.783 -6.320 -8.303 1.00 91.50 103 SER A C 1
ATOM 743 O O . SER A 1 103 ? 1.093 -6.275 -7.118 1.00 91.50 103 SER A O 1
ATOM 745 N N . VAL A 1 104 ? 0.097 -5.355 -8.919 1.00 94.62 104 VAL A N 1
ATOM 746 C CA . VAL A 1 104 ? -0.549 -4.240 -8.222 1.00 94.62 104 VAL A CA 1
ATOM 747 C C . VAL A 1 104 ? -2.037 -4.260 -8.549 1.00 94.62 104 VAL A C 1
ATOM 749 O O . VAL A 1 104 ? -2.422 -4.021 -9.691 1.00 94.62 104 VAL A O 1
ATOM 752 N N . THR A 1 105 ? -2.887 -4.585 -7.581 1.00 94.56 105 THR A N 1
ATOM 753 C CA . THR A 1 105 ? -4.325 -4.797 -7.809 1.00 94.56 105 THR A CA 1
ATOM 754 C C . THR A 1 105 ? -5.163 -3.844 -6.965 1.00 94.56 105 THR A C 1
ATOM 756 O O . THR A 1 105 ? -4.984 -3.774 -5.752 1.00 94.56 105 THR A O 1
ATOM 759 N N . LEU A 1 106 ? -6.101 -3.146 -7.608 1.00 94.44 106 LEU A N 1
ATOM 760 C CA . LEU A 1 106 ? -7.160 -2.375 -6.963 1.00 94.44 106 LEU A CA 1
ATOM 761 C C . LEU A 1 106 ? -8.400 -3.228 -6.792 1.00 94.44 106 LEU A C 1
ATOM 763 O O . LEU A 1 106 ? -8.820 -3.904 -7.728 1.00 94.44 106 LEU A O 1
ATOM 767 N N . LEU A 1 107 ? -8.998 -3.195 -5.613 1.00 93.12 107 LEU A N 1
ATOM 768 C CA . LEU A 1 107 ? -10.209 -3.940 -5.318 1.00 93.12 107 LEU A CA 1
ATOM 769 C C . LEU A 1 107 ? -10.971 -3.314 -4.147 1.00 93.12 107 LEU A C 1
ATOM 771 O O . LEU A 1 107 ? -10.374 -2.670 -3.285 1.00 93.12 107 LEU A O 1
ATOM 775 N N . PRO A 1 108 ? -12.286 -3.549 -4.046 1.00 92.25 108 PRO A N 1
ATOM 776 C CA . PRO A 1 108 ? -13.029 -3.218 -2.840 1.00 92.25 108 PRO A CA 1
ATOM 777 C C . PRO A 1 108 ? -12.472 -3.959 -1.613 1.00 92.25 108 PRO A C 1
ATOM 779 O O . PRO A 1 108 ? -12.255 -5.168 -1.655 1.00 92.25 108 PRO A O 1
ATOM 782 N N . ALA A 1 109 ? -12.318 -3.255 -0.488 1.00 89.25 109 ALA A N 1
ATOM 783 C CA . ALA A 1 109 ? -11.903 -3.831 0.796 1.00 89.25 109 ALA A CA 1
ATOM 784 C C . ALA A 1 109 ? -12.902 -4.860 1.341 1.00 89.25 109 ALA A C 1
ATOM 786 O O . ALA A 1 109 ? -12.538 -5.763 2.087 1.00 89.25 109 ALA A O 1
ATOM 787 N N . ARG A 1 110 ? -14.173 -4.703 0.964 1.00 82.69 110 ARG A N 1
ATOM 788 C CA . ARG A 1 110 ? -15.234 -5.684 1.164 1.00 82.69 110 ARG A CA 1
ATOM 789 C C . ARG A 1 110 ? -15.961 -5.868 -0.163 1.00 82.69 110 ARG A C 1
ATOM 791 O O . ARG A 1 110 ? -16.263 -4.855 -0.801 1.00 82.69 110 ARG A O 1
ATOM 798 N N . PRO A 1 111 ? -16.316 -7.099 -0.552 1.00 65.94 111 PRO A N 1
ATOM 799 C CA . PRO A 1 111 ? -17.249 -7.324 -1.645 1.00 65.94 111 PRO A CA 1
ATOM 800 C C . PRO A 1 111 ? -18.630 -6.787 -1.225 1.00 65.94 111 PRO A C 1
ATOM 802 O O . PRO A 1 111 ? -19.395 -7.479 -0.560 1.00 65.94 111 PRO A O 1
ATOM 805 N N . SER A 1 112 ? -18.943 -5.522 -1.520 1.00 67.44 112 SER A N 1
ATOM 806 C CA . SER A 1 112 ? -20.308 -4.996 -1.413 1.00 67.44 112 SER A CA 1
ATOM 807 C C . SER A 1 112 ? -20.925 -4.940 -2.805 1.00 67.44 112 SER A C 1
ATOM 809 O O . SER A 1 112 ? -20.341 -4.377 -3.726 1.00 67.44 112 SER A O 1
ATOM 811 N N . GLU A 1 113 ? -22.114 -5.519 -2.972 1.00 61.34 113 GLU A N 1
ATOM 812 C CA . GLU A 1 113 ? -22.780 -5.578 -4.283 1.00 61.34 113 GLU A CA 1
ATOM 813 C C . GLU A 1 113 ? -23.266 -4.208 -4.776 1.00 61.34 113 GLU A C 1
ATOM 815 O O . GLU A 1 113 ? -23.408 -4.008 -5.977 1.00 61.34 113 GLU A O 1
ATOM 820 N N . LYS A 1 114 ? -23.524 -3.260 -3.865 1.00 74.69 114 LYS A N 1
ATOM 821 C CA . LYS A 1 114 ? -24.087 -1.949 -4.226 1.00 74.69 114 LYS A CA 1
ATOM 822 C C . LYS A 1 114 ? -23.055 -0.934 -4.702 1.00 74.69 114 LYS A C 1
ATOM 824 O O . LYS A 1 114 ? -23.345 -0.194 -5.632 1.00 74.69 114 LYS A O 1
ATOM 829 N N . ASP A 1 115 ? -21.874 -0.930 -4.087 1.00 74.56 115 ASP A N 1
ATOM 830 C CA . ASP A 1 115 ? -20.863 0.107 -4.331 1.00 74.56 115 ASP A CA 1
ATOM 831 C C . ASP A 1 115 ? -19.548 -0.475 -4.871 1.00 74.56 115 ASP A C 1
ATOM 833 O O . ASP A 1 115 ? -18.609 0.273 -5.128 1.00 74.56 115 ASP A O 1
ATOM 837 N N . GLY A 1 116 ? -19.427 -1.802 -4.982 1.00 83.19 116 GLY A N 1
ATOM 838 C CA . GLY A 1 116 ? -18.209 -2.492 -5.408 1.00 83.19 116 GLY A CA 1
ATOM 839 C C . GLY A 1 116 ? -17.911 -2.386 -6.906 1.00 83.19 116 GLY A C 1
ATOM 840 O O . GLY A 1 116 ? -18.754 -2.024 -7.719 1.00 83.19 116 GLY A O 1
ATOM 841 N N . TYR A 1 117 ? -16.684 -2.753 -7.270 1.00 89.19 117 TYR A N 1
ATOM 842 C CA . TYR A 1 117 ? -16.222 -2.906 -8.650 1.00 89.19 117 TYR A CA 1
ATOM 843 C C . TYR A 1 117 ? -15.387 -4.183 -8.771 1.00 89.19 117 TYR A C 1
ATOM 845 O O . TYR A 1 117 ? -14.894 -4.719 -7.774 1.00 89.19 117 TYR A O 1
ATOM 853 N N . ALA A 1 118 ? -15.248 -4.687 -9.997 1.00 89.50 118 ALA A N 1
ATOM 854 C CA . ALA A 1 118 ? -14.388 -5.832 -10.266 1.00 89.50 118 ALA A CA 1
ATOM 855 C C . ALA A 1 118 ? -12.918 -5.459 -10.005 1.00 89.50 118 ALA A C 1
ATOM 857 O O . ALA A 1 118 ? -12.515 -4.369 -10.408 1.00 89.50 118 ALA A O 1
ATOM 858 N N . PRO A 1 119 ? -12.105 -6.335 -9.385 1.00 90.62 119 PRO A N 1
ATOM 859 C CA . PRO A 1 119 ? -10.690 -6.058 -9.181 1.00 90.62 119 PRO A CA 1
ATOM 860 C C . PRO A 1 119 ? -9.979 -5.636 -10.475 1.00 90.62 119 PRO A C 1
ATOM 862 O O . PRO A 1 119 ? -10.145 -6.268 -11.519 1.00 90.62 119 PRO A O 1
ATOM 865 N N . VAL A 1 120 ? -9.169 -4.582 -10.398 1.00 92.50 120 VAL A N 1
ATOM 866 C CA . VAL A 1 120 ? -8.432 -4.002 -11.525 1.00 92.50 120 VAL A CA 1
ATOM 867 C C . VAL A 1 120 ? -6.941 -4.192 -11.302 1.00 92.50 120 VAL A C 1
ATOM 869 O O . VAL A 1 120 ? -6.387 -3.736 -10.306 1.00 92.50 120 VAL A O 1
ATOM 872 N N . ARG A 1 121 ? -6.260 -4.834 -12.251 1.00 93.12 121 ARG A N 1
ATOM 873 C CA . ARG A 1 121 ? -4.797 -4.916 -12.260 1.00 93.12 121 ARG A CA 1
ATOM 874 C C . ARG A 1 121 ? -4.219 -3.633 -12.858 1.00 93.12 121 ARG A C 1
ATOM 876 O O . ARG A 1 121 ? -4.518 -3.307 -14.004 1.00 93.12 121 ARG A O 1
ATOM 883 N N . LEU A 1 122 ? -3.367 -2.938 -12.110 1.00 91.81 122 LEU A N 1
ATOM 884 C CA . LEU A 1 122 ? -2.580 -1.820 -12.624 1.00 91.81 122 LEU A CA 1
ATOM 885 C C . LEU A 1 122 ? -1.367 -2.364 -13.383 1.00 91.81 122 LEU A C 1
ATOM 887 O O . LEU A 1 122 ? -0.660 -3.242 -12.889 1.00 91.81 122 LEU A O 1
ATOM 891 N N . VAL A 1 123 ? -1.148 -1.853 -14.595 1.00 88.81 123 VAL A N 1
ATOM 892 C CA . VAL A 1 123 ? -0.066 -2.279 -15.492 1.00 88.81 123 VAL A CA 1
ATOM 893 C C . VAL A 1 123 ? 0.749 -1.068 -15.971 1.00 88.81 123 VAL A C 1
ATOM 895 O O . VAL A 1 123 ? 0.158 -0.069 -16.394 1.00 88.81 123 VAL A O 1
ATOM 898 N N . PRO A 1 124 ? 2.094 -1.127 -15.945 1.00 84.69 124 PRO A N 1
ATOM 899 C CA . PRO A 1 124 ? 2.969 -0.008 -16.310 1.00 84.69 124 PRO A CA 1
ATOM 900 C C . PRO A 1 124 ? 3.125 0.136 -17.839 1.00 84.69 124 PRO A C 1
ATOM 902 O O . PRO A 1 124 ? 4.213 0.019 -18.396 1.00 84.69 124 PRO A O 1
ATOM 905 N N . VAL A 1 125 ? 2.020 0.372 -18.555 1.00 83.25 125 VAL A N 1
ATOM 906 C CA . VAL A 1 125 ? 2.013 0.458 -20.028 1.00 83.25 125 VAL A CA 1
ATOM 907 C C . VAL A 1 125 ? 2.768 1.695 -20.513 1.00 83.25 125 VAL A C 1
ATOM 909 O O . VAL A 1 125 ? 2.408 2.818 -20.146 1.00 83.25 125 VAL A O 1
ATOM 912 N N . GLY A 1 126 ? 3.738 1.480 -21.408 1.00 80.25 126 GLY A N 1
ATOM 913 C CA . GLY A 1 126 ? 4.534 2.538 -22.041 1.00 80.25 126 GLY A CA 1
ATOM 914 C C . GLY A 1 126 ? 5.749 2.986 -21.225 1.00 80.25 126 GLY A C 1
ATOM 915 O O . GLY A 1 126 ? 6.350 4.003 -21.557 1.00 80.25 126 GLY A O 1
ATOM 916 N N . LEU A 1 127 ? 6.098 2.245 -20.170 1.00 78.50 127 LEU A N 1
ATOM 917 C CA . LEU A 1 127 ? 7.224 2.539 -19.287 1.00 78.50 127 LEU A CA 1
ATOM 918 C C . LEU A 1 127 ? 8.386 1.573 -19.532 1.00 78.50 127 LEU A C 1
ATOM 920 O O . LEU A 1 127 ? 8.142 0.445 -19.965 1.00 78.50 127 LEU A O 1
ATOM 924 N N . PRO A 1 128 ? 9.638 1.983 -19.250 1.00 79.56 128 PRO A N 1
ATOM 925 C CA . PRO A 1 128 ? 10.780 1.076 -19.224 1.00 79.56 128 PRO A CA 1
ATOM 926 C C . PRO A 1 128 ? 10.658 0.155 -18.001 1.00 79.56 128 PRO A C 1
ATOM 928 O O . PRO A 1 128 ? 11.305 0.367 -16.983 1.00 79.56 128 PRO A O 1
ATOM 931 N N . TYR A 1 129 ? 9.753 -0.817 -18.090 1.00 82.00 129 TYR A N 1
ATOM 932 C CA . TYR A 1 129 ? 9.412 -1.759 -17.036 1.00 82.00 129 TYR A CA 1
ATOM 933 C C . TYR A 1 129 ? 9.450 -3.176 -17.605 1.00 82.00 129 TYR A C 1
ATOM 935 O O . TYR A 1 129 ? 8.708 -3.489 -18.539 1.00 82.00 129 TYR A O 1
ATOM 943 N N . ASP A 1 130 ? 10.309 -4.025 -17.049 1.00 85.88 130 ASP A N 1
ATOM 944 C CA . ASP A 1 130 ? 10.473 -5.418 -17.468 1.00 85.88 130 ASP A CA 1
ATOM 945 C C . ASP A 1 130 ? 10.276 -6.397 -16.299 1.00 85.88 130 ASP A C 1
ATOM 947 O O . ASP A 1 130 ? 9.949 -6.003 -15.180 1.00 85.88 130 ASP A O 1
ATOM 951 N N . THR A 1 131 ? 10.445 -7.694 -16.565 1.00 85.56 131 THR A N 1
ATOM 952 C CA . THR A 1 131 ? 10.219 -8.769 -15.583 1.00 85.56 131 THR A CA 1
ATOM 953 C C . THR A 1 131 ? 11.257 -8.818 -14.462 1.00 85.56 131 THR A C 1
ATOM 955 O O . THR A 1 131 ? 11.090 -9.581 -13.513 1.00 85.56 131 THR A O 1
ATOM 958 N N . THR A 1 132 ? 12.325 -8.024 -14.559 1.00 86.62 132 THR A N 1
ATOM 959 C CA . THR A 1 132 ? 13.395 -7.928 -13.563 1.00 86.62 132 THR A CA 1
ATOM 960 C C . THR A 1 132 ? 13.176 -6.785 -12.564 1.00 86.62 132 THR A C 1
ATOM 962 O O . THR A 1 132 ? 13.892 -6.700 -11.559 1.00 86.62 132 THR A O 1
ATOM 965 N N . MET A 1 133 ? 12.182 -5.927 -12.827 1.00 86.12 133 MET A N 1
ATOM 966 C CA . MET A 1 133 ? 11.703 -4.871 -11.936 1.00 86.12 133 MET A CA 1
ATOM 967 C C . MET A 1 133 ? 10.515 -5.362 -11.107 1.00 86.12 133 MET A C 1
ATOM 969 O O . MET A 1 133 ? 9.770 -6.245 -11.523 1.00 86.12 133 MET A O 1
ATOM 973 N N . ALA A 1 134 ? 10.330 -4.779 -9.921 1.00 86.38 134 ALA A N 1
ATOM 974 C CA . ALA A 1 134 ? 9.255 -5.180 -9.019 1.00 86.38 134 ALA A CA 1
ATOM 975 C C . ALA A 1 134 ? 8.554 -3.970 -8.388 1.00 86.38 134 ALA A C 1
ATOM 977 O O . ALA A 1 134 ? 9.224 -2.987 -8.037 1.00 86.38 134 ALA A O 1
ATOM 978 N N . PRO A 1 135 ? 7.227 -4.045 -8.187 1.00 90.94 135 PRO A N 1
ATOM 979 C CA . PRO A 1 135 ? 6.511 -3.075 -7.382 1.00 90.94 135 PRO A CA 1
ATOM 980 C C . PRO A 1 135 ? 6.880 -3.242 -5.908 1.00 90.94 135 PRO A C 1
ATOM 982 O O . PRO A 1 135 ? 7.052 -4.346 -5.392 1.00 90.94 135 PRO A O 1
ATOM 985 N N . MET A 1 136 ? 7.023 -2.109 -5.234 1.00 89.31 136 MET A N 1
ATOM 986 C CA . MET A 1 136 ? 7.570 -2.002 -3.882 1.00 89.31 136 MET A CA 1
ATOM 987 C C . MET A 1 136 ? 6.647 -1.265 -2.917 1.00 89.31 136 MET A C 1
ATOM 989 O O . MET A 1 136 ? 6.917 -1.228 -1.718 1.00 89.31 136 MET A O 1
ATOM 993 N N . GLY A 1 137 ? 5.555 -0.689 -3.412 1.00 92.06 137 GLY A N 1
ATOM 994 C CA . GLY A 1 137 ? 4.578 -0.024 -2.571 1.00 92.06 137 GLY A CA 1
ATOM 995 C C . GLY A 1 137 ? 3.379 0.475 -3.354 1.00 92.06 137 GLY A C 1
ATOM 996 O O . GLY A 1 137 ? 3.453 0.691 -4.562 1.00 92.06 137 GLY A O 1
ATOM 997 N N . CYS A 1 138 ? 2.285 0.680 -2.631 1.00 94.69 138 CYS A N 1
ATOM 998 C CA . CYS A 1 138 ? 1.140 1.430 -3.110 1.00 94.69 138 CYS A CA 1
ATOM 999 C C . CYS A 1 138 ? 0.695 2.396 -2.019 1.00 94.69 138 CYS A C 1
ATOM 1001 O O . CYS A 1 138 ? 0.329 1.967 -0.923 1.00 94.69 138 CYS A O 1
ATOM 1003 N N . VAL A 1 139 ? 0.765 3.690 -2.315 1.00 94.81 139 VAL A N 1
ATOM 1004 C CA . VAL A 1 139 ? 0.522 4.758 -1.348 1.00 94.81 139 VAL A CA 1
ATOM 1005 C C . VAL A 1 139 ? -0.606 5.644 -1.866 1.00 94.81 139 VAL A C 1
ATOM 1007 O O . VAL A 1 139 ? -0.412 6.334 -2.867 1.00 94.81 139 VAL A O 1
ATOM 1010 N N . PRO A 1 140 ? -1.775 5.641 -1.209 1.00 94.31 140 PRO A N 1
ATOM 1011 C CA . PRO A 1 140 ? -2.800 6.639 -1.466 1.00 94.31 140 PRO A CA 1
ATOM 1012 C C . PRO A 1 140 ? -2.303 8.024 -1.052 1.00 94.31 140 PRO A C 1
ATOM 1014 O O . PRO A 1 140 ? -1.777 8.188 0.051 1.00 94.31 140 PRO A O 1
ATOM 1017 N N . VAL A 1 141 ? -2.447 9.006 -1.932 1.00 92.62 141 VAL A N 1
ATOM 1018 C CA . VAL A 1 141 ? -1.942 10.372 -1.745 1.00 92.62 141 VAL A CA 1
ATOM 1019 C C . VAL A 1 141 ? -2.839 11.351 -2.497 1.00 92.62 141 VAL A C 1
ATOM 1021 O O . VAL A 1 141 ? -3.513 10.949 -3.428 1.00 92.62 141 VAL A O 1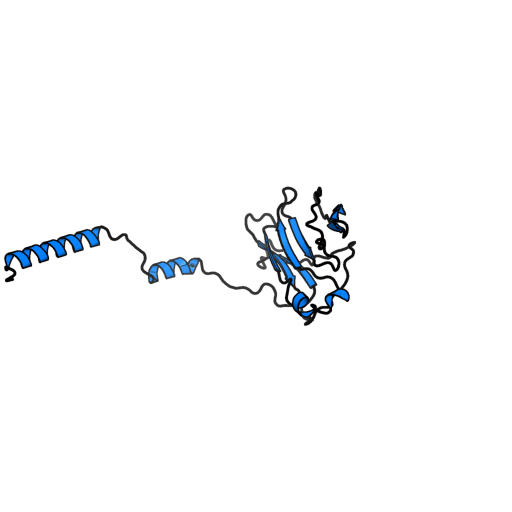
ATOM 1024 N N . ASP A 1 142 ? -2.879 12.611 -2.083 1.00 90.06 142 ASP A N 1
ATOM 1025 C CA . ASP A 1 142 ? -3.558 13.686 -2.814 1.00 90.06 142 ASP A CA 1
ATOM 1026 C C . ASP A 1 142 ? -2.480 14.576 -3.444 1.00 90.06 142 ASP A C 1
ATOM 1028 O O . ASP A 1 142 ? -1.747 15.257 -2.717 1.00 90.06 142 ASP A O 1
ATOM 1032 N N . ILE A 1 143 ? -2.291 14.476 -4.765 1.00 85.50 143 ILE A N 1
ATOM 1033 C CA . ILE A 1 143 ? -1.259 15.232 -5.492 1.00 85.50 143 ILE A CA 1
ATOM 1034 C C . ILE A 1 143 ? -1.871 16.444 -6.196 1.00 85.50 143 ILE A C 1
ATOM 1036 O O . ILE A 1 143 ? -1.237 17.501 -6.242 1.00 85.50 143 ILE A O 1
ATOM 1040 N N . ASP A 1 144 ? -3.080 16.310 -6.743 1.00 82.12 144 ASP A N 1
ATOM 1041 C CA . ASP A 1 144 ? -3.705 17.318 -7.608 1.00 82.12 144 ASP A CA 1
ATOM 1042 C C . ASP A 1 144 ? -5.048 17.873 -7.092 1.00 82.12 144 ASP A C 1
ATOM 1044 O O . ASP A 1 144 ? -5.746 18.595 -7.812 1.00 82.12 144 ASP A O 1
ATOM 1048 N N . GLY A 1 145 ? -5.402 17.578 -5.840 1.00 85.00 145 GLY A N 1
ATOM 1049 C CA . GLY A 1 145 ? -6.708 17.866 -5.249 1.00 85.00 145 GLY A CA 1
ATOM 1050 C C . GLY A 1 145 ? -7.698 16.703 -5.368 1.00 85.00 145 GLY A C 1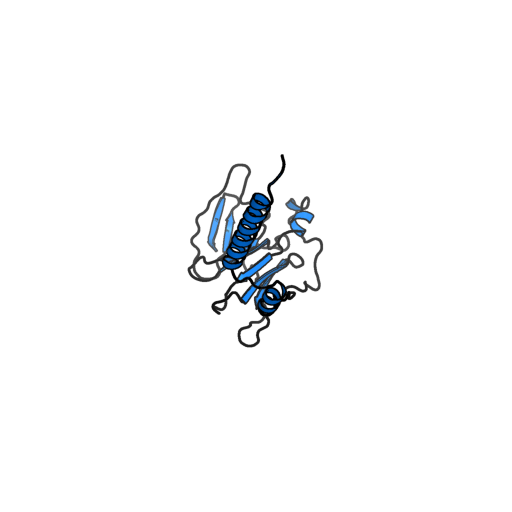
ATOM 1051 O O . GLY A 1 145 ? -8.821 16.819 -4.867 1.00 85.00 145 GLY A O 1
ATOM 1052 N N . ASN A 1 146 ? -7.314 15.602 -6.020 1.00 87.31 146 ASN A N 1
ATOM 1053 C CA . ASN A 1 146 ? -8.028 14.332 -6.020 1.00 87.31 146 ASN A CA 1
ATOM 1054 C C . ASN A 1 146 ? -7.181 13.236 -5.367 1.00 87.31 146 ASN A C 1
ATOM 1056 O O . ASN A 1 146 ? -5.967 13.335 -5.229 1.00 87.31 146 ASN A O 1
ATOM 1060 N N . LEU A 1 147 ? -7.843 12.151 -4.967 1.00 91.12 147 LEU A N 1
ATOM 1061 C CA . LEU A 1 147 ? -7.144 10.978 -4.464 1.00 91.12 147 LEU A CA 1
ATOM 1062 C C . LEU A 1 147 ? -6.425 10.245 -5.606 1.00 91.12 147 LEU A C 1
ATOM 1064 O O . LEU A 1 147 ? -7.058 9.706 -6.514 1.00 91.12 147 LEU A O 1
ATOM 1068 N N . ASP A 1 148 ? -5.114 10.135 -5.466 1.00 90.94 148 ASP A N 1
ATOM 1069 C CA . ASP A 1 148 ? -4.184 9.436 -6.337 1.00 90.94 148 ASP A CA 1
ATOM 1070 C C . ASP A 1 148 ? -3.599 8.187 -5.665 1.00 90.94 148 ASP A C 1
ATOM 1072 O O . ASP A 1 148 ? -3.672 7.979 -4.448 1.00 90.94 148 ASP A O 1
ATOM 1076 N N . LEU A 1 149 ? -2.953 7.350 -6.479 1.00 91.94 149 LEU A N 1
ATOM 1077 C CA . LEU A 1 149 ? -2.178 6.203 -6.020 1.00 91.94 149 LEU A CA 1
ATOM 1078 C C . LEU A 1 149 ? -0.751 6.277 -6.552 1.00 91.94 149 LEU A C 1
ATOM 1080 O O . LEU A 1 149 ? -0.507 6.129 -7.750 1.00 91.94 149 LEU A O 1
ATOM 1084 N N . LEU A 1 150 ? 0.207 6.426 -5.643 1.00 91.81 150 LEU A N 1
ATOM 1085 C CA . LEU A 1 150 ? 1.625 6.358 -5.960 1.00 91.81 150 LEU A CA 1
ATOM 1086 C C . LEU A 1 150 ? 2.111 4.909 -5.866 1.00 91.81 150 LEU A C 1
ATOM 1088 O O . LEU A 1 150 ? 2.140 4.315 -4.784 1.00 91.81 150 LEU A O 1
ATOM 1092 N N . ILE A 1 151 ? 2.528 4.352 -7.005 1.00 91.44 151 ILE A N 1
ATOM 1093 C CA . ILE A 1 151 ? 3.142 3.024 -7.075 1.00 91.44 151 ILE A CA 1
ATOM 1094 C C . ILE A 1 151 ? 4.659 3.174 -7.092 1.00 91.44 151 ILE A C 1
ATOM 1096 O O . ILE A 1 151 ? 5.250 3.591 -8.089 1.00 91.44 151 ILE A O 1
ATOM 1100 N N . GLY A 1 152 ? 5.288 2.818 -5.977 1.00 87.56 152 GLY A N 1
ATOM 1101 C CA . GLY A 1 152 ? 6.740 2.742 -5.891 1.00 87.56 152 GLY A CA 1
ATOM 1102 C C . GLY A 1 152 ? 7.228 1.459 -6.548 1.00 87.56 152 GLY A C 1
ATOM 1103 O O . GLY A 1 152 ? 6.669 0.394 -6.298 1.00 87.56 152 GLY A O 1
ATOM 1104 N N . ASN A 1 153 ? 8.285 1.542 -7.347 1.00 84.19 153 ASN A N 1
ATOM 1105 C CA . ASN A 1 153 ? 8.966 0.381 -7.911 1.00 84.19 153 ASN A CA 1
ATOM 1106 C C . ASN A 1 153 ? 10.445 0.443 -7.549 1.00 84.19 153 ASN A C 1
ATOM 1108 O O . ASN A 1 153 ? 10.991 1.519 -7.303 1.00 84.19 153 ASN A O 1
ATOM 1112 N N . TYR A 1 154 ? 11.091 -0.712 -7.523 1.00 79.00 154 TYR A N 1
ATOM 1113 C CA . TYR A 1 154 ? 12.541 -0.763 -7.505 1.00 79.00 154 TYR A CA 1
ATOM 1114 C C . TYR A 1 154 ? 13.068 -0.709 -8.949 1.00 79.00 154 TYR A C 1
ATOM 1116 O O . TYR A 1 154 ? 12.614 -1.484 -9.792 1.00 79.00 154 TYR A O 1
ATOM 1124 N N . PHE A 1 155 ? 14.042 0.172 -9.201 1.00 70.00 155 PHE A N 1
ATOM 1125 C CA . PHE A 1 155 ? 14.783 0.263 -10.461 1.00 70.00 155 PHE A CA 1
ATOM 1126 C C . PHE A 1 155 ? 16.250 -0.138 -10.245 1.00 70.00 155 PHE A C 1
ATOM 1128 O O . PHE A 1 155 ? 16.803 0.177 -9.187 1.00 70.00 155 PHE A O 1
ATOM 1135 N N . PRO A 1 156 ? 16.886 -0.814 -11.225 1.00 62.09 156 PRO A N 1
ATOM 1136 C CA . PRO A 1 156 ? 18.294 -1.209 -11.149 1.00 62.09 156 PRO A CA 1
ATOM 1137 C C . PRO A 1 156 ? 19.231 -0.020 -10.909 1.00 62.09 156 PRO A C 1
ATOM 1139 O O . PRO A 1 156 ? 20.248 -0.174 -10.231 1.00 62.09 156 PRO A O 1
ATOM 1142 N N . ASP A 1 157 ? 18.845 1.164 -11.386 1.00 58.97 157 ASP A N 1
ATOM 1143 C CA . ASP A 1 157 ? 19.646 2.371 -11.287 1.00 58.97 157 ASP A CA 1
ATOM 1144 C C . ASP A 1 157 ? 19.126 3.261 -10.149 1.00 58.97 157 ASP A C 1
ATOM 1146 O O . ASP A 1 157 ? 17.990 3.740 -10.157 1.00 58.97 157 ASP A O 1
ATOM 1150 N N . ALA A 1 158 ? 19.943 3.432 -9.108 1.00 57.38 158 ALA A N 1
ATOM 1151 C CA . ALA A 1 158 ? 19.560 4.188 -7.926 1.00 57.38 158 ALA A CA 1
ATOM 1152 C C . ALA A 1 158 ? 19.669 5.698 -8.181 1.00 57.38 158 ALA A C 1
ATOM 1154 O O . ALA A 1 158 ? 20.729 6.196 -8.539 1.00 57.38 158 ALA A O 1
ATOM 1155 N N . TRP A 1 159 ? 18.612 6.446 -7.858 1.00 61.97 159 TRP A N 1
ATOM 1156 C CA . TRP A 1 159 ? 18.625 7.918 -7.805 1.00 61.97 159 TRP A CA 1
ATOM 1157 C C . TRP A 1 159 ? 19.412 8.481 -6.605 1.00 61.97 159 TRP A C 1
ATOM 1159 O O . TRP A 1 159 ? 19.279 9.643 -6.240 1.00 61.97 159 TRP A O 1
ATOM 1169 N N . ARG A 1 160 ? 20.194 7.643 -5.919 1.00 58.91 160 ARG A N 1
ATOM 1170 C CA . ARG A 1 160 ? 21.107 8.047 -4.853 1.00 58.91 160 ARG A CA 1
ATOM 1171 C C . ARG A 1 160 ? 22.466 7.463 -5.181 1.00 58.91 160 ARG A C 1
ATOM 1173 O O . ARG A 1 160 ? 22.600 6.241 -5.243 1.00 58.91 160 ARG A O 1
ATOM 1180 N N . ASP A 1 161 ? 23.441 8.333 -5.364 1.00 65.12 161 ASP A N 1
ATOM 1181 C 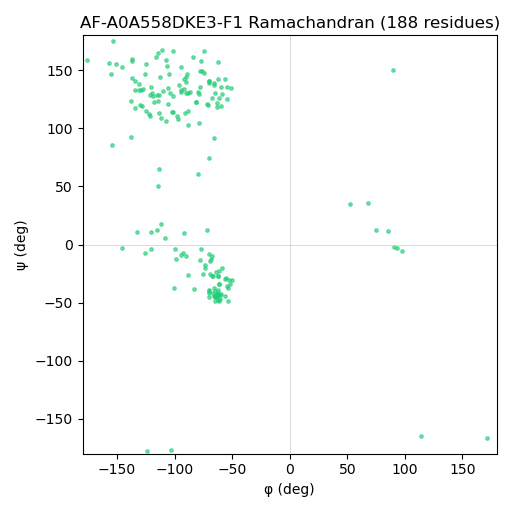CA . ASP A 1 161 ? 24.828 7.963 -5.598 1.00 65.12 161 ASP A CA 1
ATOM 1182 C C . ASP A 1 161 ? 25.658 8.173 -4.317 1.00 65.12 161 ASP A C 1
ATOM 1184 O O . ASP A 1 161 ? 25.115 8.425 -3.232 1.00 65.12 161 ASP A O 1
ATOM 1188 N N . ALA A 1 162 ? 26.967 7.938 -4.395 1.00 63.25 162 ALA A N 1
ATOM 1189 C CA . ALA A 1 162 ? 27.862 8.123 -3.253 1.00 63.25 162 ALA A CA 1
ATOM 1190 C C . ALA A 1 162 ? 28.189 9.610 -3.017 1.00 63.25 162 ALA A C 1
ATOM 1192 O O . ALA A 1 162 ? 28.727 9.969 -1.967 1.00 63.25 162 ALA A O 1
ATOM 1193 N N . GLU A 1 163 ? 27.871 10.453 -3.994 1.00 67.50 163 GLU A N 1
ATOM 1194 C CA . GLU A 1 163 ? 28.231 11.855 -4.100 1.00 67.50 163 GLU A CA 1
ATOM 1195 C C . GLU A 1 163 ? 27.206 12.779 -3.423 1.00 67.50 163 GLU A C 1
ATOM 1197 O O . GLU A 1 163 ? 27.591 13.851 -2.945 1.00 67.50 163 GLU A O 1
ATOM 1202 N N . GLY A 1 164 ? 25.933 12.379 -3.296 1.00 70.25 164 GLY A N 1
ATOM 1203 C CA . GLY A 1 164 ? 24.951 13.152 -2.534 1.00 70.25 164 GLY A CA 1
ATOM 1204 C C . GLY A 1 164 ? 23.492 12.700 -2.630 1.00 70.25 164 GLY A C 1
ATOM 1205 O O . GLY A 1 164 ? 23.152 11.597 -3.054 1.00 70.25 164 GLY A O 1
ATOM 1206 N N . SER A 1 165 ? 22.596 13.570 -2.159 1.00 72.38 165 SER A N 1
ATOM 1207 C CA . SER A 1 165 ? 21.150 13.439 -2.355 1.00 72.38 165 SER A CA 1
ATOM 1208 C C . SER A 1 165 ? 20.719 14.244 -3.574 1.00 72.38 165 SER A C 1
ATOM 1210 O O . SER A 1 165 ? 21.031 15.432 -3.657 1.00 72.38 165 SER A O 1
ATOM 1212 N N . HIS A 1 166 ? 19.948 13.622 -4.457 1.00 77.69 166 HIS A N 1
ATOM 1213 C CA . HIS A 1 166 ? 19.341 14.286 -5.604 1.00 77.69 166 HIS A CA 1
ATOM 1214 C C . HIS A 1 166 ? 17.961 14.842 -5.239 1.00 77.69 166 HIS A C 1
ATOM 1216 O O . HIS A 1 166 ? 17.194 14.194 -4.526 1.00 77.69 166 HIS A O 1
ATOM 1222 N N . GLU A 1 167 ? 17.646 16.043 -5.725 1.00 79.50 167 GLU A N 1
ATOM 1223 C CA . GLU A 1 167 ? 16.329 16.670 -5.590 1.00 79.50 167 GLU A CA 1
ATOM 1224 C C . GLU A 1 167 ? 15.858 17.147 -6.966 1.00 79.50 167 GLU A C 1
ATOM 1226 O O . GLU A 1 167 ? 16.593 17.823 -7.685 1.00 79.50 167 GLU A O 1
ATOM 1231 N N . ALA A 1 168 ? 14.608 16.838 -7.310 1.00 81.94 168 ALA A N 1
ATOM 1232 C CA . ALA A 1 168 ? 13.954 17.347 -8.505 1.00 81.94 168 ALA A CA 1
ATOM 1233 C C . ALA A 1 168 ? 12.540 17.829 -8.170 1.00 81.94 168 ALA A C 1
ATOM 1235 O O . ALA A 1 168 ? 11.820 17.204 -7.389 1.00 81.94 168 ALA A O 1
ATOM 1236 N N . ARG A 1 169 ? 12.130 18.943 -8.786 1.00 84.31 169 ARG A N 1
ATOM 1237 C CA . ARG A 1 169 ? 10.759 19.453 -8.703 1.00 84.31 169 ARG A CA 1
ATOM 1238 C C . ARG A 1 169 ? 10.028 19.145 -9.995 1.00 84.31 169 ARG A C 1
ATOM 1240 O O . ARG A 1 169 ? 10.511 19.460 -11.077 1.00 84.31 169 ARG A O 1
ATOM 1247 N N . VAL A 1 170 ? 8.843 18.574 -9.845 1.00 84.00 170 VAL A N 1
ATOM 1248 C CA . VAL A 1 170 ? 8.046 18.059 -10.945 1.00 84.00 170 VAL A CA 1
ATOM 1249 C C . VAL A 1 170 ? 6.616 18.588 -10.839 1.00 84.00 170 VAL A C 1
ATOM 1251 O O . VAL A 1 170 ? 6.035 18.557 -9.758 1.00 84.00 170 VAL A O 1
ATOM 1254 N N . GLU A 1 171 ? 6.055 19.082 -11.946 1.00 84.38 171 GLU A N 1
ATOM 1255 C CA . GLU A 1 171 ? 4.636 19.448 -12.032 1.00 84.38 171 GLU A CA 1
ATOM 1256 C C . GLU A 1 171 ? 3.835 18.235 -12.513 1.00 84.38 171 GLU A C 1
ATOM 1258 O O . GLU A 1 171 ? 3.989 17.793 -13.651 1.00 84.38 171 GLU A O 1
ATOM 1263 N N . VAL A 1 172 ? 2.985 17.696 -11.642 1.00 83.06 172 VAL A N 1
ATOM 1264 C CA . VAL A 1 172 ? 2.059 16.611 -11.983 1.00 83.06 172 VAL A CA 1
ATOM 1265 C C . VAL A 1 172 ? 0.716 17.227 -12.357 1.00 83.06 172 VAL A C 1
ATOM 1267 O O . VAL A 1 172 ? 0.223 18.120 -11.668 1.00 83.06 172 VAL A O 1
ATOM 1270 N N . ARG A 1 173 ? 0.142 16.776 -13.473 1.00 82.25 173 ARG A N 1
ATOM 1271 C CA . ARG A 1 173 ? -1.172 17.218 -13.956 1.00 82.25 173 ARG A CA 1
ATOM 1272 C C . ARG A 1 173 ? -2.210 16.118 -13.751 1.00 82.25 173 ARG A C 1
ATOM 1274 O O . ARG A 1 173 ? -1.822 14.952 -13.727 1.00 82.25 173 ARG A O 1
ATOM 1281 N N . PRO A 1 174 ? -3.509 16.465 -13.711 1.00 81.94 174 PRO A N 1
ATOM 1282 C CA . PRO A 1 174 ? -4.559 15.466 -13.594 1.00 81.94 174 PRO A CA 1
ATOM 1283 C C . PRO A 1 174 ? -4.488 14.383 -14.667 1.00 81.94 174 PRO A C 1
ATOM 1285 O O . PRO A 1 174 ? -4.324 14.667 -15.859 1.00 81.94 174 PRO A O 1
ATOM 1288 N N . GLY A 1 175 ? -4.660 13.136 -14.232 1.00 79.06 175 GLY A N 1
ATOM 1289 C CA . GLY A 1 175 ? -4.626 11.946 -15.075 1.00 79.06 175 GLY A CA 1
ATOM 1290 C C . GLY A 1 175 ? -3.453 11.016 -14.766 1.00 79.06 175 GLY A C 1
ATOM 1291 O O . GLY A 1 175 ? -2.817 11.085 -13.721 1.00 79.06 175 GLY A O 1
ATOM 1292 N N . ARG A 1 176 ? -3.171 10.088 -15.688 1.00 77.38 176 ARG A N 1
ATOM 1293 C CA . ARG A 1 176 ? -2.056 9.145 -15.533 1.00 77.38 176 ARG A CA 1
ATOM 1294 C C . ARG A 1 176 ? -0.746 9.847 -15.882 1.00 77.38 176 ARG A C 1
ATOM 1296 O O . ARG A 1 176 ? -0.460 10.018 -17.061 1.00 77.38 176 ARG A O 1
ATOM 1303 N N . SER A 1 177 ? 0.039 10.203 -14.872 1.00 79.19 177 SER A N 1
ATOM 1304 C CA . SER A 1 177 ? 1.417 10.678 -15.033 1.00 79.19 177 SER A CA 1
ATOM 1305 C C . SER A 1 177 ? 2.415 9.602 -14.631 1.00 79.19 177 SER A C 1
ATOM 1307 O O . SER A 1 177 ? 2.178 8.827 -13.704 1.00 79.19 177 SER A O 1
ATOM 1309 N N . THR A 1 178 ? 3.556 9.566 -15.308 1.00 79.62 178 THR A N 1
ATOM 1310 C CA . THR A 1 178 ? 4.719 8.802 -14.860 1.00 79.62 178 THR A CA 1
ATOM 1311 C C . THR A 1 178 ? 5.885 9.726 -14.607 1.00 79.62 178 THR A C 1
ATOM 1313 O O . THR A 1 178 ? 6.274 10.481 -15.487 1.00 79.62 178 THR A O 1
ATOM 1316 N N . ILE A 1 179 ? 6.471 9.621 -13.419 1.00 83.12 179 ILE A N 1
ATOM 1317 C CA . ILE A 1 179 ? 7.704 10.323 -13.085 1.00 83.12 179 ILE A CA 1
ATOM 1318 C C . ILE A 1 179 ? 8.856 9.339 -13.285 1.00 83.12 179 ILE A C 1
ATOM 1320 O O . ILE A 1 179 ? 8.970 8.355 -12.553 1.00 83.12 179 ILE A O 1
ATOM 1324 N N . LEU A 1 180 ? 9.680 9.579 -14.301 1.00 81.44 180 LEU A N 1
ATOM 1325 C CA . LEU A 1 180 ? 10.921 8.844 -14.519 1.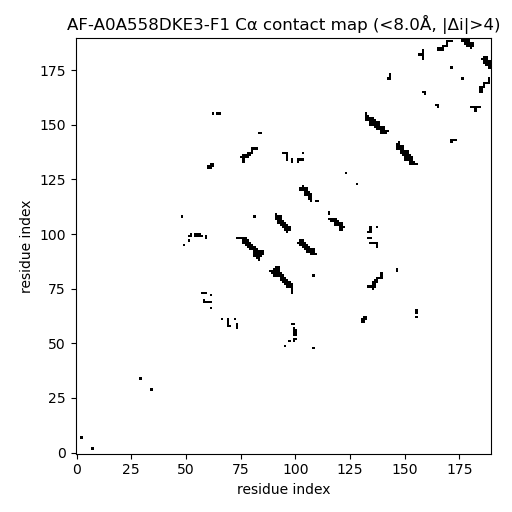00 81.44 180 LEU A CA 1
ATOM 1326 C C . LEU A 1 180 ? 12.056 9.553 -13.801 1.00 81.44 180 LEU A C 1
ATOM 1328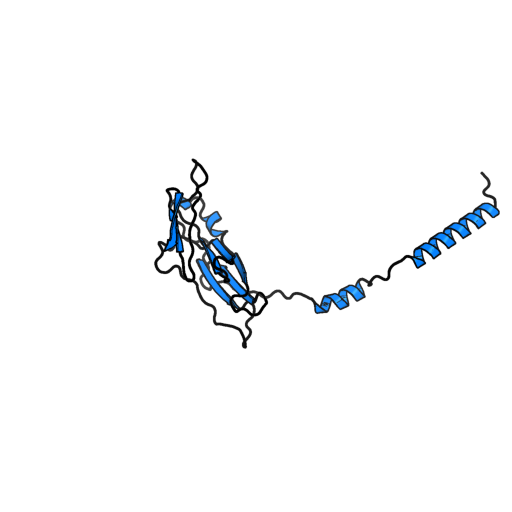 O O . LEU A 1 180 ? 12.227 10.759 -13.954 1.00 81.44 180 LEU A O 1
ATOM 1332 N N . LEU A 1 181 ? 12.815 8.786 -13.032 1.00 79.94 181 LEU A N 1
ATOM 1333 C CA . LEU A 1 181 ? 13.916 9.278 -12.220 1.00 79.94 181 LEU A CA 1
ATOM 1334 C C . LEU A 1 181 ? 15.213 8.928 -12.950 1.00 79.94 181 LEU A C 1
ATOM 1336 O O . LEU A 1 181 ? 15.501 7.750 -13.159 1.00 79.94 181 LEU A O 1
ATOM 1340 N N . GLY A 1 182 ? 15.940 9.945 -13.402 1.00 72.81 182 GLY A N 1
ATOM 1341 C CA . GLY A 1 182 ? 17.196 9.803 -14.123 1.00 72.81 182 GLY A CA 1
ATOM 1342 C C . GLY A 1 182 ? 18.359 9.490 -13.186 1.00 72.81 182 GLY A C 1
ATOM 1343 O O . GLY A 1 182 ? 18.412 9.935 -12.039 1.00 72.81 182 GLY A O 1
ATOM 1344 N N . THR A 1 183 ? 19.338 8.745 -13.693 1.00 72.44 183 THR A N 1
ATOM 1345 C CA . THR A 1 183 ? 20.574 8.418 -12.960 1.00 72.44 183 THR A CA 1
ATOM 1346 C C . THR A 1 183 ? 21.490 9.624 -12.757 1.00 72.44 183 THR A C 1
ATOM 1348 O O . THR A 1 183 ? 22.436 9.557 -11.985 1.00 72.44 183 THR A O 1
ATOM 1351 N N . ASP A 1 184 ? 21.236 10.711 -13.479 1.00 74.25 184 ASP A N 1
ATOM 1352 C CA . ASP A 1 184 ? 21.942 11.991 -13.416 1.00 74.25 184 ASP A CA 1
ATOM 1353 C C . ASP A 1 184 ? 21.295 12.983 -12.435 1.00 74.25 184 ASP A C 1
ATOM 1355 O O . ASP A 1 184 ? 21.646 14.162 -12.421 1.00 74.25 184 ASP A O 1
ATOM 1359 N N . GLY A 1 185 ? 20.332 12.523 -11.633 1.00 74.75 185 GLY A N 1
ATOM 1360 C CA . GLY A 1 185 ? 19.633 13.367 -10.674 1.00 74.75 185 GLY A CA 1
ATOM 1361 C C . GLY A 1 185 ? 18.366 14.030 -11.216 1.00 74.75 185 GLY A C 1
ATOM 1362 O O . GLY A 1 185 ? 17.679 14.709 -10.454 1.00 74.75 185 GLY A O 1
ATOM 1363 N N . THR A 1 186 ? 18.022 13.841 -12.493 1.00 82.25 186 THR A N 1
ATOM 1364 C CA . THR A 1 186 ? 16.858 14.486 -13.120 1.00 82.25 186 THR A CA 1
ATOM 1365 C C . THR A 1 186 ? 15.548 13.733 -12.875 1.00 82.25 186 THR A C 1
ATOM 1367 O O . THR A 1 186 ? 15.537 12.557 -12.521 1.00 82.25 186 THR A O 1
ATOM 1370 N N . ALA A 1 187 ? 14.415 14.416 -13.060 1.00 86.25 187 ALA A N 1
ATOM 1371 C CA . ALA A 1 187 ? 13.097 13.791 -13.076 1.00 86.25 187 ALA A CA 1
ATOM 1372 C C . ALA A 1 187 ? 12.268 14.313 -14.248 1.00 86.25 187 ALA A C 1
ATOM 1374 O O . ALA A 1 187 ? 12.172 15.524 -14.450 1.00 86.25 187 ALA A O 1
ATOM 1375 N N . GLU A 1 188 ? 11.634 13.408 -14.986 1.00 86.38 188 GLU A N 1
ATOM 1376 C CA . GLU A 1 188 ? 10.796 13.732 -16.141 1.00 86.38 188 GLU A CA 1
ATOM 1377 C C . GLU A 1 188 ? 9.367 13.227 -15.938 1.00 86.38 188 GLU A C 1
ATOM 1379 O O . GLU A 1 188 ? 9.167 12.074 -15.556 1.00 86.38 188 GLU A O 1
ATOM 1384 N N . VAL A 1 189 ? 8.370 14.059 -16.257 1.00 84.81 189 VAL A N 1
ATOM 1385 C CA . VAL A 1 189 ? 6.968 13.616 -16.359 1.00 84.81 189 VAL A CA 1
ATOM 1386 C C . VAL A 1 189 ? 6.697 13.142 -17.769 1.00 84.81 189 VAL A C 1
ATOM 1388 O O . VAL A 1 189 ? 6.975 13.862 -18.730 1.00 84.81 189 VAL A O 1
ATOM 1391 N N . ARG A 1 190 ? 6.112 11.955 -17.880 1.00 77.94 190 ARG A N 1
ATOM 1392 C CA . ARG A 1 190 ? 5.582 11.388 -19.116 1.00 77.94 190 ARG A CA 1
ATOM 1393 C C . ARG A 1 190 ? 4.106 11.056 -18.991 1.00 77.94 190 ARG A C 1
ATOM 1395 O O . ARG A 1 190 ? 3.672 10.684 -17.874 1.00 77.94 190 ARG A O 1
#

Organism: NCBI:txid2053003

Solvent-accessible surface area (backbone atoms only — not comparable to full-atom values): 11994 Å² total; per-residue (Å²): 136,84,84,48,74,67,53,56,52,50,52,50,50,51,52,50,51,52,50,53,52,51,62,73,67,58,72,93,71,76,50,72,68,56,49,46,63,59,46,62,80,69,63,85,80,93,73,90,88,71,92,69,64,97,75,59,45,86,72,55,66,56,43,78,95,42,62,92,48,36,69,61,59,50,75,46,21,68,30,73,20,76,30,47,83,82,70,74,88,50,72,47,32,30,33,36,27,40,50,39,75,57,40,38,36,37,33,46,69,56,95,40,93,87,82,49,64,78,70,42,76,64,72,77,81,95,51,103,69,58,80,41,47,42,52,46,33,38,43,70,44,70,83,75,88,49,86,41,75,48,72,41,61,54,62,97,69,56,63,58,62,97,86,52,86,58,77,68,88,77,88,80,65,92,72,90,68,41,79,47,76,37,79,87,40,47,64,46,80,87

Mean predicted aligned error: 10.24 Å

Nearest PDB structures (foldseek):
  9exg-assembly3_C  TM=4.818E-01  e=1.970E+00  Saccharomyces cerevisiae S288C
  6z1p-assembly1_BX  TM=4.927E-01  e=5.797E+00  Tetrahymena thermophila SB210
  5nld-assembly1_B  TM=3.038E-01  e=3.182E+00  Gallus gallus

Secondary structure (DSSP, 8-state):
----HHHHHHHHHHHHHHHHHHHHHPPP---HHHHHHHHGGG------S----TT--SSPP--GGGGGGHHHHHH---EEEEE-TT--SS--EEEEEETTTTEEEEEESS--TTT----EEE--TTSS--TT-EEEEEEEEESSSSEEEEEEEE-SS-SB-SS-B--------SS---EEE-TTS-EEE-

pLDDT: mean 85.35, std 9.01, range [51.38, 96.31]

Sequence (190 aa):
MRTTARQLFASGIIVALSAAAGLMVVRPALSEKEAGALADNYRFVAEPVNPGPPNARTPREVAPALGGIRSWISSVGAAAGLSDLRGLGRPADLCLVDPRDDSVTLLPARPSEKDGYAPVRLVPVGLPYDTTMAPMGCVPVDIDGNLDLLIGNYFPDAWRDAEGSHEARVEVRPGRSTILLGTDGTAEVR